Protein AF-A0A6B2H392-F1 (afdb_monomer)

Structure (mmCIF, N/CA/C/O backbone):
data_AF-A0A6B2H392-F1
#
_entry.id   AF-A0A6B2H392-F1
#
loop_
_atom_site.group_PDB
_atom_site.id
_atom_site.type_symbol
_atom_site.label_atom_id
_atom_site.label_alt_id
_atom_site.label_comp_id
_atom_site.label_asym_id
_atom_site.label_entity_id
_atom_site.label_seq_id
_atom_site.pdbx_PDB_ins_code
_atom_site.Cartn_x
_atom_site.Cartn_y
_atom_site.Cartn_z
_atom_site.occupancy
_atom_site.B_iso_or_equiv
_atom_site.auth_seq_id
_atom_site.auth_comp_id
_atom_site.auth_asym_id
_atom_site.auth_atom_id
_atom_site.pdbx_PDB_model_num
ATOM 1 N N . MET A 1 1 ? 22.035 -2.616 -36.927 1.00 53.56 1 MET A N 1
ATOM 2 C CA . MET A 1 1 ? 21.471 -2.311 -35.591 1.00 53.56 1 MET A CA 1
ATOM 3 C C . MET A 1 1 ? 19.937 -2.392 -35.567 1.00 53.56 1 MET A C 1
ATOM 5 O O . MET A 1 1 ? 19.413 -3.102 -34.724 1.00 53.56 1 MET A O 1
ATOM 9 N N . ALA A 1 2 ? 19.201 -1.802 -36.524 1.00 55.34 2 ALA A N 1
ATOM 10 C CA . ALA A 1 2 ? 17.722 -1.858 -36.562 1.00 55.34 2 ALA A CA 1
ATOM 11 C C . ALA A 1 2 ? 17.106 -3.277 -36.630 1.00 55.34 2 ALA A C 1
ATOM 13 O O . ALA A 1 2 ? 16.041 -3.519 -36.071 1.00 55.34 2 ALA A O 1
ATOM 14 N N . LYS A 1 3 ? 17.794 -4.241 -37.260 1.00 56.06 3 LYS A N 1
ATOM 15 C CA . LYS A 1 3 ? 17.310 -5.629 -37.375 1.00 56.06 3 LYS A CA 1
ATOM 16 C C . LYS A 1 3 ? 17.275 -6.381 -36.034 1.00 56.06 3 LYS A C 1
ATOM 18 O O . LYS A 1 3 ? 16.391 -7.203 -35.849 1.00 56.06 3 LYS A O 1
ATOM 23 N N . PHE A 1 4 ? 18.178 -6.066 -35.100 1.00 62.94 4 PHE A N 1
ATOM 24 C CA . PHE A 1 4 ? 18.208 -6.689 -33.766 1.00 62.94 4 PHE A CA 1
ATOM 25 C C . PHE A 1 4 ? 17.133 -6.125 -32.830 1.00 62.94 4 PHE A C 1
ATOM 27 O O . PHE A 1 4 ? 16.583 -6.848 -32.008 1.00 62.94 4 PHE A O 1
ATOM 34 N N . LEU A 1 5 ? 16.795 -4.842 -32.984 1.00 55.03 5 LEU A N 1
ATOM 35 C CA . LEU A 1 5 ? 15.725 -4.213 -32.210 1.00 55.03 5 LEU A CA 1
ATOM 36 C C . LEU A 1 5 ? 14.352 -4.793 -32.589 1.00 55.03 5 LEU A C 1
ATOM 38 O O . LEU A 1 5 ? 13.508 -5.021 -31.726 1.00 55.03 5 LEU A O 1
ATOM 42 N N . LEU A 1 6 ? 14.156 -5.074 -33.881 1.00 64.06 6 LEU A N 1
ATOM 43 C CA . LEU A 1 6 ? 12.903 -5.602 -34.416 1.00 64.06 6 LEU A CA 1
ATOM 44 C C . LEU A 1 6 ? 12.707 -7.086 -34.065 1.00 64.06 6 LEU A C 1
ATOM 46 O O . LEU A 1 6 ? 11.589 -7.497 -33.764 1.00 64.06 6 LEU A O 1
ATOM 50 N N . THR A 1 7 ? 13.786 -7.875 -34.010 1.00 69.25 7 THR A N 1
ATOM 51 C CA . THR A 1 7 ? 13.721 -9.264 -33.530 1.00 69.25 7 THR A CA 1
ATOM 52 C C . THR A 1 7 ? 13.505 -9.347 -32.020 1.00 69.25 7 THR A C 1
ATOM 54 O O . THR A 1 7 ? 12.720 -10.181 -31.579 1.00 69.25 7 THR A O 1
ATOM 57 N N . LEU A 1 8 ? 14.108 -8.458 -31.221 1.00 67.62 8 LEU A N 1
ATOM 58 C CA . LEU A 1 8 ? 13.865 -8.414 -29.774 1.00 67.62 8 LEU A CA 1
ATOM 59 C C . LEU A 1 8 ? 12.409 -8.026 -29.458 1.00 67.62 8 LEU A C 1
ATOM 61 O O . LEU A 1 8 ? 11.765 -8.677 -28.637 1.00 67.62 8 LEU A O 1
ATOM 65 N N . PHE A 1 9 ? 11.857 -7.032 -30.165 1.00 68.19 9 PHE A N 1
ATOM 66 C CA . PHE A 1 9 ? 10.440 -6.670 -30.048 1.00 68.19 9 PHE A CA 1
ATOM 67 C C . PHE A 1 9 ? 9.515 -7.821 -30.461 1.00 68.19 9 PHE A C 1
ATOM 69 O O . PHE A 1 9 ? 8.539 -8.093 -29.766 1.00 68.19 9 PHE A O 1
ATOM 76 N N . ALA A 1 10 ? 9.834 -8.539 -31.543 1.00 66.25 10 ALA A N 1
ATOM 77 C CA . ALA A 1 10 ? 9.039 -9.681 -31.990 1.00 66.25 10 ALA A CA 1
ATOM 78 C C . ALA A 1 10 ? 9.025 -10.829 -30.964 1.00 66.25 10 ALA A C 1
ATOM 80 O O . ALA A 1 10 ? 7.972 -11.417 -30.723 1.00 66.25 10 ALA A O 1
ATOM 81 N N . VAL A 1 11 ? 10.158 -11.112 -30.311 1.00 66.31 11 VAL A N 1
ATOM 82 C CA . VAL A 1 11 ? 10.256 -12.159 -29.277 1.00 66.31 11 VAL A CA 1
ATOM 83 C C . VAL A 1 11 ? 9.493 -11.769 -28.005 1.00 66.31 11 VAL A C 1
ATOM 85 O O . VAL A 1 11 ? 8.793 -12.605 -27.436 1.00 66.31 11 VAL A O 1
ATOM 88 N N . ILE A 1 12 ? 9.547 -10.501 -27.584 1.00 64.50 12 ILE A N 1
ATOM 89 C CA . ILE A 1 12 ? 8.799 -10.011 -26.410 1.00 64.50 12 ILE A CA 1
ATOM 90 C C . ILE A 1 12 ? 7.283 -10.028 -26.673 1.00 64.50 12 ILE A C 1
ATOM 92 O O . ILE A 1 12 ? 6.503 -10.425 -25.802 1.00 64.50 12 ILE A O 1
ATOM 96 N N . VAL A 1 13 ? 6.857 -9.664 -27.888 1.00 62.38 13 VAL A N 1
ATOM 97 C CA . VAL A 1 13 ? 5.446 -9.739 -28.293 1.00 62.38 13 VAL A CA 1
ATOM 98 C C . VAL A 1 13 ? 4.976 -11.197 -28.341 1.00 62.38 13 VAL A C 1
ATOM 100 O O . VAL A 1 13 ? 3.932 -11.503 -27.772 1.00 62.38 13 VAL A O 1
ATOM 103 N N . MET A 1 14 ? 5.757 -12.125 -28.907 1.00 57.66 14 MET A N 1
ATOM 104 C CA . MET A 1 14 ? 5.413 -13.558 -28.934 1.00 57.66 14 MET A CA 1
ATOM 105 C C . MET A 1 14 ? 5.349 -14.200 -27.537 1.00 57.66 14 MET A C 1
ATOM 107 O O . MET A 1 14 ? 4.429 -14.973 -27.269 1.00 57.66 14 MET A O 1
ATOM 111 N N . CYS A 1 15 ? 6.247 -13.846 -26.611 1.00 49.06 15 CYS A N 1
ATOM 112 C CA . CYS A 1 15 ? 6.196 -14.355 -25.231 1.00 49.06 15 CYS A CA 1
ATOM 113 C C . CYS A 1 15 ? 4.966 -13.855 -24.449 1.00 49.06 15 CYS A C 1
ATOM 115 O O . CYS A 1 15 ? 4.472 -14.542 -23.552 1.00 49.06 15 CYS A O 1
ATOM 117 N N . SER A 1 16 ? 4.437 -12.682 -24.810 1.00 51.47 16 SER A N 1
ATOM 118 C CA . SER A 1 16 ? 3.261 -12.090 -24.161 1.00 51.47 16 SER A CA 1
ATOM 119 C C . SER A 1 16 ? 1.943 -12.765 -24.578 1.00 51.47 16 SER A C 1
ATOM 121 O O . SER A 1 16 ? 0.992 -12.774 -23.800 1.00 51.47 16 SER A O 1
ATOM 123 N N . TYR A 1 17 ? 1.878 -13.400 -25.757 1.00 53.88 17 TYR A N 1
ATOM 124 C CA . TYR A 1 17 ? 0.682 -14.138 -26.200 1.00 53.88 17 TYR A CA 1
ATOM 125 C C . TYR A 1 17 ? 0.544 -15.530 -25.566 1.00 53.88 17 TYR A C 1
ATOM 127 O O . TYR A 1 17 ? -0.573 -16.017 -25.402 1.00 53.88 17 TYR A O 1
ATOM 135 N N . ALA A 1 18 ? 1.645 -16.159 -25.145 1.00 46.25 18 ALA A N 1
ATOM 136 C CA . ALA A 1 18 ? 1.609 -17.500 -24.554 1.00 46.25 18 ALA A CA 1
ATOM 137 C C . ALA A 1 18 ? 1.059 -17.534 -23.110 1.00 46.25 18 ALA A C 1
ATOM 139 O O . ALA A 1 18 ? 0.675 -18.594 -22.621 1.00 46.25 18 ALA A O 1
ATOM 140 N N . SER A 1 19 ? 0.988 -16.390 -22.422 1.00 46.06 19 SER A N 1
ATOM 141 C CA . SER A 1 19 ? 0.569 -16.302 -21.012 1.00 46.06 19 SER A CA 1
ATOM 142 C C . SER A 1 19 ? -0.866 -15.788 -20.803 1.00 46.06 19 SER A C 1
ATOM 144 O O . SER A 1 19 ? -1.341 -15.734 -19.670 1.00 46.06 19 SER A O 1
ATOM 146 N N . ALA A 1 20 ? -1.604 -15.484 -21.877 1.00 44.41 20 ALA A N 1
ATOM 147 C CA . ALA A 1 20 ? -2.927 -14.855 -21.803 1.00 44.41 20 ALA A CA 1
ATOM 148 C C . ALA A 1 20 ? -4.127 -15.820 -21.642 1.00 44.41 20 ALA A C 1
ATOM 150 O O . ALA A 1 20 ? -5.265 -15.361 -21.589 1.00 44.41 20 ALA A O 1
ATOM 151 N N . GLN A 1 21 ? -3.933 -17.143 -21.540 1.00 44.84 21 GLN A N 1
ATOM 152 C CA . GLN A 1 21 ? -5.059 -18.102 -21.524 1.00 44.84 21 GLN A CA 1
ATOM 153 C C . GLN A 1 21 ? -5.603 -18.517 -20.145 1.00 44.84 21 GLN A C 1
ATOM 155 O O . GLN A 1 21 ? -6.489 -19.366 -20.078 1.00 44.84 21 GLN A O 1
ATOM 160 N N . LYS A 1 22 ? -5.166 -17.919 -19.031 1.00 43.56 22 LYS A N 1
ATOM 161 C CA . LYS A 1 22 ? -5.785 -18.195 -17.718 1.00 43.56 22 LYS A CA 1
ATOM 162 C C . LYS A 1 22 ? -5.988 -16.942 -16.876 1.00 43.56 22 LYS A C 1
ATOM 164 O O . LYS A 1 22 ? -5.445 -16.829 -15.786 1.00 43.56 22 LYS A O 1
ATOM 169 N N . LEU A 1 23 ? -6.815 -16.019 -17.358 1.00 40.72 23 LEU A N 1
ATOM 170 C CA . LEU A 1 23 ? -7.516 -15.095 -16.465 1.00 40.72 23 LEU A CA 1
ATOM 171 C C . LEU A 1 23 ? -8.869 -14.701 -17.067 1.00 40.72 23 LEU A C 1
ATOM 173 O O . LEU A 1 23 ? -9.094 -13.575 -17.498 1.00 40.72 23 LEU A O 1
ATOM 177 N N . SER A 1 24 ? -9.794 -15.659 -17.102 1.00 46.94 24 SER A N 1
ATOM 178 C CA . SER A 1 24 ? -11.220 -15.389 -17.288 1.00 46.94 24 SER A CA 1
ATOM 179 C C . SER A 1 24 ? -11.782 -14.751 -16.012 1.00 46.94 24 SER A C 1
ATOM 181 O O . SER A 1 24 ? -12.478 -15.397 -15.233 1.00 46.94 24 SER A O 1
ATOM 183 N N . LEU A 1 25 ? -11.439 -13.487 -15.765 1.00 44.66 25 LEU A N 1
ATOM 184 C CA . LEU A 1 25 ? -12.108 -12.650 -14.774 1.00 44.66 25 LEU A CA 1
ATOM 185 C C . LEU A 1 25 ? -13.002 -11.667 -15.527 1.00 44.66 25 LEU A C 1
ATOM 187 O O . LEU A 1 25 ? -12.605 -10.568 -15.895 1.00 44.66 25 LEU A O 1
ATOM 191 N N . THR A 1 26 ? -14.217 -12.159 -15.779 1.00 45.41 26 THR A N 1
ATOM 192 C CA . THR A 1 26 ? -15.470 -11.395 -15.785 1.00 45.41 26 THR A CA 1
ATOM 193 C C . THR A 1 26 ? -15.457 -10.074 -16.550 1.00 45.41 26 THR A C 1
ATOM 195 O O . THR A 1 26 ? -15.203 -8.997 -16.013 1.00 45.41 26 THR A O 1
ATOM 198 N N . GLN A 1 27 ? -15.876 -10.180 -17.808 1.00 46.72 27 GLN A N 1
ATOM 199 C CA . GLN A 1 27 ? -16.515 -9.109 -18.558 1.00 46.72 27 GLN A CA 1
ATOM 200 C C . GLN A 1 27 ? -17.797 -8.676 -17.831 1.00 46.72 27 GLN A C 1
ATOM 202 O O . GLN A 1 27 ? -18.842 -9.280 -18.010 1.00 46.72 27 GLN A O 1
ATOM 207 N N . ASN A 1 28 ? -17.704 -7.646 -16.995 1.00 49.00 28 ASN A N 1
ATOM 208 C CA . ASN A 1 28 ? -18.832 -6.811 -16.568 1.00 49.00 28 ASN A CA 1
ATOM 209 C C . ASN A 1 28 ? -18.332 -5.362 -16.441 1.00 49.00 28 ASN A C 1
ATOM 211 O O . ASN A 1 28 ? -18.437 -4.719 -15.404 1.00 49.00 28 ASN A O 1
ATOM 215 N N . PHE A 1 29 ? -17.719 -4.865 -17.517 1.00 50.91 29 PHE A N 1
ATOM 216 C CA . PHE A 1 29 ? -17.340 -3.463 -17.700 1.00 50.91 29 PHE A CA 1
ATOM 217 C C . PHE A 1 29 ? -18.265 -2.847 -18.752 1.00 50.91 29 PHE A C 1
ATOM 219 O O . PHE A 1 29 ? -17.872 -2.612 -19.890 1.00 50.91 29 PHE A O 1
ATOM 226 N N . SER A 1 30 ? -19.531 -2.638 -18.405 1.00 46.31 30 SER A N 1
ATOM 227 C CA . SER A 1 30 ? -20.425 -1.831 -19.236 1.00 46.31 30 SER A CA 1
ATOM 228 C C . SER A 1 30 ? -21.553 -1.274 -18.382 1.00 46.31 30 SER A C 1
ATOM 230 O O . SER A 1 30 ? -22.623 -1.865 -18.338 1.00 46.31 30 SER A O 1
ATOM 232 N N . SER A 1 31 ? -21.255 -0.214 -17.614 1.00 46.88 31 SER A N 1
ATOM 233 C CA . SER A 1 31 ? -22.187 0.822 -17.098 1.00 46.88 31 SER A CA 1
ATOM 234 C C . SER A 1 31 ? -21.668 1.506 -15.819 1.00 46.88 31 SER A C 1
ATOM 236 O O . SER A 1 31 ? -22.305 1.472 -14.776 1.00 46.88 31 SER A O 1
ATOM 238 N N . ALA A 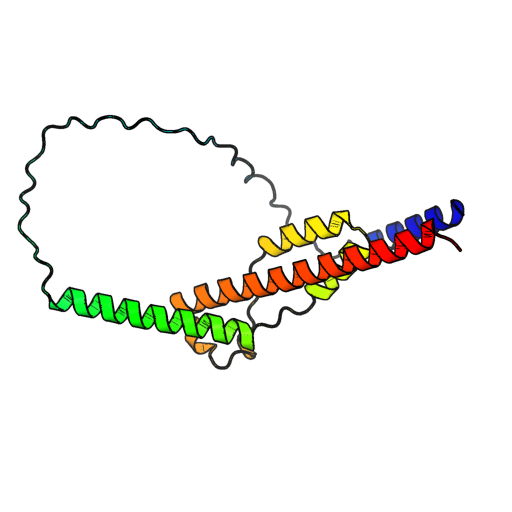1 32 ? -20.504 2.162 -15.876 1.00 45.34 32 ALA A N 1
ATOM 239 C CA . ALA A 1 32 ? -20.115 3.125 -14.834 1.00 45.34 32 ALA A CA 1
ATOM 240 C C . ALA A 1 32 ? -19.082 4.143 -15.345 1.00 45.34 32 ALA A C 1
ATOM 242 O O . ALA A 1 32 ? -18.075 4.408 -14.697 1.00 45.34 32 ALA A O 1
ATOM 243 N N . LEU A 1 33 ? -19.304 4.702 -16.536 1.00 44.78 33 LEU A N 1
ATOM 244 C CA . LEU A 1 33 ? -18.572 5.886 -16.985 1.00 44.78 33 LEU A CA 1
ATOM 245 C C . LEU A 1 33 ? -19.577 6.958 -17.407 1.00 44.78 33 LEU A C 1
ATOM 247 O O . LEU A 1 33 ? -19.795 7.218 -18.582 1.00 44.78 33 LEU A O 1
ATOM 251 N N . SER A 1 34 ? -20.224 7.546 -16.408 1.00 44.84 34 SER A N 1
ATOM 252 C CA . SER A 1 34 ? -20.850 8.859 -16.524 1.00 44.84 34 SER A CA 1
ATOM 253 C C . SER A 1 34 ? -20.599 9.597 -15.218 1.00 44.84 34 SER A C 1
ATOM 255 O O . SER A 1 34 ? -21.449 9.641 -14.337 1.00 44.84 34 SER A O 1
ATOM 257 N N . ILE A 1 35 ? -19.381 10.111 -15.062 1.00 46.84 35 ILE A N 1
ATOM 258 C CA . ILE A 1 35 ? -19.099 11.185 -14.106 1.00 46.84 35 ILE A CA 1
ATOM 259 C C . ILE A 1 35 ? -18.381 12.278 -14.891 1.00 46.84 35 ILE A C 1
ATOM 261 O O . ILE A 1 35 ? -17.207 12.575 -14.694 1.00 46.84 35 ILE A O 1
ATOM 265 N N . THR A 1 36 ? -19.120 12.836 -15.841 1.00 48.75 36 THR A N 1
ATOM 266 C CA . THR A 1 36 ? -18.890 14.189 -16.332 1.00 48.75 36 THR A CA 1
ATOM 267 C C . THR A 1 36 ? -20.101 14.984 -15.876 1.00 48.75 36 THR A C 1
ATOM 269 O O . THR A 1 36 ? -20.991 15.255 -16.665 1.00 48.75 36 THR A O 1
ATOM 272 N N . ASP A 1 37 ? -20.168 15.293 -14.583 1.00 44.50 37 ASP A N 1
ATOM 273 C CA . ASP A 1 37 ? -21.116 16.282 -14.088 1.00 44.50 37 ASP A CA 1
ATOM 274 C C . ASP A 1 37 ? -20.362 17.371 -13.333 1.00 44.50 37 ASP A C 1
ATOM 276 O O . ASP A 1 37 ? -20.042 17.285 -12.151 1.00 44.50 37 ASP A O 1
ATOM 280 N N . THR A 1 38 ? -19.990 18.370 -14.128 1.00 47.47 38 THR A N 1
ATOM 281 C CA . THR A 1 38 ? -20.441 19.743 -13.929 1.00 47.47 38 THR A CA 1
ATOM 282 C C . THR A 1 38 ? -20.409 20.218 -12.478 1.00 47.47 38 THR A C 1
ATOM 284 O O . THR A 1 38 ? -21.357 20.054 -11.711 1.00 47.47 38 THR A O 1
ATOM 287 N N . ILE A 1 39 ? -19.329 20.925 -12.143 1.00 47.72 39 ILE A N 1
ATOM 288 C CA . ILE A 1 39 ? -19.282 21.907 -11.057 1.00 47.72 39 ILE A CA 1
ATOM 289 C C . ILE A 1 39 ? -20.268 23.027 -11.435 1.00 47.72 39 ILE A C 1
ATOM 291 O O . ILE A 1 39 ? -19.894 24.080 -11.940 1.00 47.72 39 ILE A O 1
ATOM 295 N N . ALA A 1 40 ? -21.561 22.759 -11.270 1.00 44.41 40 ALA A N 1
ATOM 296 C CA . ALA A 1 40 ? -22.611 23.753 -11.331 1.00 44.41 40 ALA A CA 1
ATOM 297 C C . ALA A 1 40 ? -22.719 24.354 -9.931 1.00 44.41 40 ALA A C 1
ATOM 299 O O . ALA A 1 40 ? -23.336 23.792 -9.025 1.00 44.41 40 ALA A O 1
ATOM 300 N N . THR A 1 41 ? -22.075 25.504 -9.760 1.00 54.19 41 THR A N 1
ATOM 301 C CA . THR A 1 41 ? -22.379 26.477 -8.713 1.00 54.19 41 THR A CA 1
ATOM 302 C C . THR A 1 41 ? -23.886 26.701 -8.678 1.00 54.19 41 THR A C 1
ATOM 304 O O . THR A 1 41 ? -24.439 27.424 -9.506 1.00 54.19 41 THR A O 1
ATOM 307 N N . LYS A 1 42 ? -24.564 26.035 -7.746 1.00 51.94 42 LYS A N 1
ATOM 308 C CA . LYS A 1 42 ? -25.985 26.232 -7.490 1.00 51.94 42 LYS A CA 1
ATOM 309 C C . LYS A 1 42 ? -26.122 27.580 -6.771 1.00 51.94 42 LYS A C 1
ATOM 311 O O . LYS A 1 42 ? -25.597 27.700 -5.662 1.00 51.94 42 LYS A O 1
ATOM 316 N N . PRO A 1 43 ? -26.756 28.607 -7.367 1.00 57.28 43 PRO A N 1
ATOM 317 C CA . PRO A 1 43 ? -27.019 29.844 -6.651 1.00 57.28 43 PRO A CA 1
ATOM 318 C C . PRO A 1 43 ? -27.940 29.534 -5.470 1.00 57.28 43 PRO A C 1
ATOM 320 O O . PRO A 1 43 ? -28.929 28.808 -5.604 1.00 57.28 43 PRO A O 1
ATOM 323 N N . MET A 1 44 ? -27.568 30.055 -4.303 1.00 45.75 44 MET A N 1
ATOM 324 C CA . MET A 1 44 ? -28.369 30.011 -3.088 1.00 45.75 44 MET A CA 1
ATOM 325 C C . MET A 1 44 ? -29.741 30.629 -3.370 1.00 45.75 44 MET A C 1
ATOM 327 O O . MET A 1 44 ? -29.879 31.843 -3.494 1.00 45.75 44 MET A O 1
ATOM 331 N N . LEU A 1 45 ? -30.756 29.778 -3.491 1.00 49.31 45 LEU A N 1
ATOM 332 C CA . LEU A 1 45 ? -32.147 30.201 -3.468 1.00 49.31 45 LEU A CA 1
ATOM 333 C C . LEU A 1 45 ? -32.481 30.632 -2.040 1.00 49.31 45 LEU A C 1
ATOM 335 O O .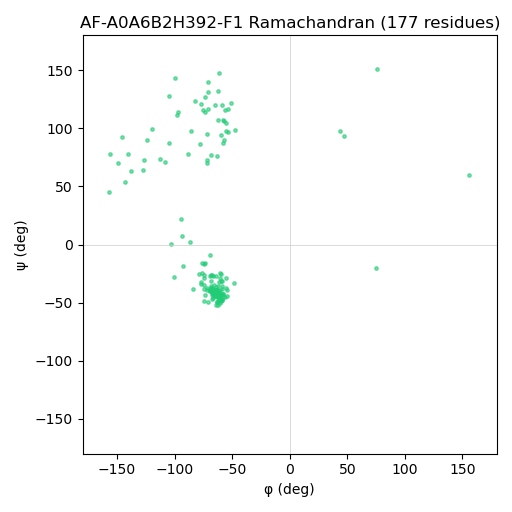 LEU A 1 45 ? -32.426 29.831 -1.106 1.00 49.31 45 LEU A O 1
ATOM 339 N N . ALA A 1 46 ? -32.802 31.915 -1.898 1.00 56.81 46 ALA A N 1
ATOM 340 C CA . ALA A 1 46 ? -33.342 32.510 -0.691 1.00 56.81 46 ALA A CA 1
ATOM 341 C C . ALA A 1 46 ? -34.645 31.795 -0.304 1.00 56.81 46 ALA A C 1
ATOM 343 O O . ALA A 1 46 ? -35.683 31.949 -0.947 1.00 56.81 46 ALA A O 1
ATOM 344 N N . VAL A 1 47 ? -34.577 30.990 0.755 1.00 55.25 47 VAL A N 1
ATOM 345 C CA . VAL A 1 47 ? -35.739 30.378 1.401 1.00 55.25 47 VAL A CA 1
ATOM 346 C C . VAL A 1 47 ? -36.397 31.452 2.270 1.00 55.25 4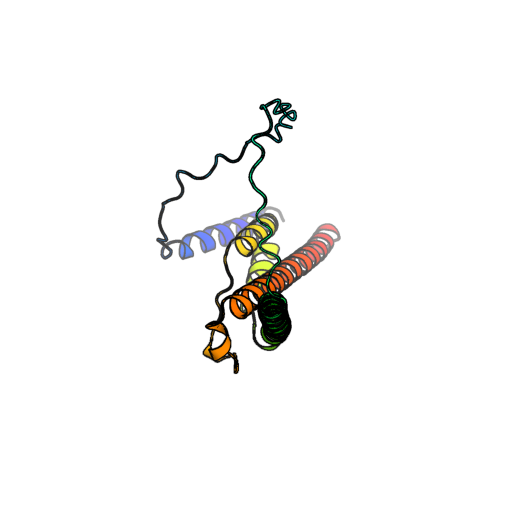7 VAL A C 1
ATOM 348 O O . VAL A 1 47 ? -36.083 31.592 3.448 1.00 55.25 47 VAL A O 1
ATOM 351 N N . SER A 1 48 ? -37.295 32.247 1.682 1.00 60.81 48 SER A N 1
ATOM 352 C CA . SER A 1 48 ? -38.235 33.090 2.431 1.00 60.81 48 SER A CA 1
ATOM 353 C C . SER A 1 48 ? -39.504 32.282 2.729 1.00 60.81 48 SER A C 1
ATOM 355 O O . SER A 1 48 ? -40.517 32.391 2.039 1.00 60.81 48 SER A O 1
ATOM 357 N N . GLY A 1 49 ? -39.430 31.408 3.729 1.00 62.62 49 GLY A N 1
ATOM 358 C CA . GLY A 1 49 ? -40.607 30.779 4.327 1.00 62.62 49 GLY A CA 1
ATOM 359 C C . GLY A 1 49 ? -40.972 31.492 5.632 1.00 62.62 49 GLY A C 1
ATOM 360 O O . GLY A 1 49 ? -40.056 31.890 6.355 1.00 62.62 49 GLY A O 1
ATOM 361 N N . PRO A 1 50 ? -42.265 31.665 5.968 1.00 52.38 50 PRO A N 1
ATOM 362 C CA . PRO A 1 50 ? -42.653 32.158 7.281 1.00 52.38 50 PRO A CA 1
ATOM 363 C C . PRO A 1 50 ? -42.112 31.194 8.334 1.00 52.38 50 PRO A C 1
ATOM 365 O O . PRO A 1 50 ? -42.400 29.995 8.322 1.00 52.38 50 PRO A O 1
ATOM 368 N N . MET A 1 51 ? -41.267 31.748 9.197 1.00 43.53 51 MET A N 1
ATOM 369 C CA . MET A 1 51 ? -40.611 31.086 10.310 1.00 43.53 51 MET A CA 1
ATOM 370 C C . MET A 1 51 ? -41.695 30.443 11.184 1.00 43.53 51 MET A C 1
ATOM 372 O O . MET A 1 51 ? -42.344 31.114 11.983 1.00 43.53 51 MET A O 1
ATOM 376 N N . ARG A 1 52 ? -41.937 29.138 11.002 1.00 53.53 52 ARG A N 1
ATOM 377 C CA . ARG A 1 52 ? -42.634 28.350 12.016 1.00 53.53 52 ARG A CA 1
ATOM 378 C C . ARG A 1 52 ? -41.735 28.398 13.235 1.00 53.53 52 ARG A C 1
ATOM 380 O O . ARG A 1 52 ? -40.654 27.815 13.225 1.00 53.53 52 ARG A O 1
ATOM 387 N N . GLN A 1 53 ? -42.178 29.161 14.224 1.00 46.94 53 GLN A N 1
ATOM 388 C CA . GLN A 1 53 ? -41.661 29.177 15.576 1.00 46.94 53 GLN A CA 1
ATOM 389 C C . GLN A 1 53 ? -41.790 27.745 16.102 1.00 46.94 53 GLN A C 1
ATOM 391 O O . GLN A 1 53 ? -42.834 27.338 16.599 1.00 46.94 53 GLN A O 1
ATOM 396 N N . MET A 1 54 ? -40.767 26.933 15.838 1.00 53.41 54 MET A N 1
ATOM 397 C CA . MET A 1 54 ? -40.609 25.656 16.501 1.00 53.41 54 MET A CA 1
ATOM 398 C C . MET A 1 54 ? -40.383 26.007 17.961 1.00 53.41 54 MET A C 1
ATOM 400 O O . MET A 1 54 ? -39.458 26.757 18.274 1.00 53.41 54 MET A O 1
ATOM 404 N N . ASP A 1 55 ? -41.263 25.517 18.824 1.00 52.25 55 ASP A N 1
ATOM 405 C CA . ASP A 1 55 ? -41.018 25.447 20.254 1.00 52.25 55 ASP A CA 1
ATOM 406 C C . ASP A 1 55 ? -39.688 24.715 20.450 1.00 52.25 55 ASP A C 1
ATOM 408 O O . ASP A 1 55 ? -39.605 23.486 20.406 1.00 52.25 55 ASP A O 1
ATOM 412 N N . TYR A 1 56 ? -38.619 25.489 20.624 1.00 53.84 56 TYR A N 1
ATOM 413 C CA . TYR A 1 56 ? -37.357 25.015 21.158 1.00 53.84 56 TYR A CA 1
ATOM 414 C C . TYR A 1 56 ? -37.589 24.769 22.647 1.00 53.84 56 TYR A C 1
ATOM 416 O O . TYR A 1 56 ? -37.110 25.513 23.500 1.00 53.84 56 TYR A O 1
ATOM 424 N N . LEU A 1 57 ? -38.365 23.730 22.966 1.00 49.62 57 LEU A N 1
ATOM 425 C CA . LEU A 1 57 ? -38.253 23.092 24.264 1.00 49.62 57 LEU A CA 1
ATOM 426 C C . LEU A 1 57 ? -36.796 22.666 24.372 1.00 49.62 57 LEU A C 1
ATOM 428 O O . LEU A 1 57 ? -36.330 21.783 23.652 1.00 49.62 57 LEU A O 1
ATOM 432 N N . ALA A 1 58 ? -36.075 23.406 25.204 1.00 54.88 58 ALA A N 1
ATOM 433 C CA . ALA A 1 58 ? -34.680 23.218 25.504 1.00 54.88 58 ALA A CA 1
ATOM 434 C C . ALA A 1 58 ? -34.471 21.798 26.042 1.00 54.88 58 ALA A C 1
ATOM 436 O O . ALA A 1 58 ? -34.524 21.553 27.242 1.00 54.88 58 ALA A O 1
ATOM 437 N N . LEU A 1 59 ? -34.202 20.853 25.142 1.00 56.69 59 LEU A N 1
ATOM 438 C CA . LEU A 1 59 ? -33.368 19.704 25.446 1.00 56.69 59 LEU A CA 1
ATOM 439 C C . LEU A 1 59 ? -31.956 20.260 25.626 1.00 56.69 59 LEU A C 1
ATOM 441 O O . LEU A 1 59 ? -31.129 20.209 24.720 1.00 56.69 59 LEU A O 1
ATOM 445 N N . THR A 1 60 ? -31.704 20.878 26.781 1.00 59.16 60 THR A N 1
ATOM 446 C CA . THR A 1 60 ? -30.341 21.001 27.288 1.00 59.16 60 THR A CA 1
ATOM 447 C C . THR A 1 60 ? -29.793 19.577 27.313 1.00 59.16 60 THR A C 1
ATOM 449 O O . THR A 1 60 ? -30.388 18.749 28.012 1.00 59.16 60 THR A O 1
ATOM 452 N N . PRO A 1 61 ? -28.746 19.250 26.536 1.00 59.53 61 PRO A N 1
ATOM 453 C CA . PRO A 1 61 ? -28.109 17.952 26.642 1.00 59.53 61 PRO A CA 1
ATOM 454 C C . PRO A 1 61 ? -27.696 17.807 28.100 1.00 59.53 61 PRO A C 1
ATOM 456 O O . PRO A 1 61 ? -26.943 18.620 28.632 1.00 59.53 61 PRO A O 1
ATOM 459 N N . ASN A 1 62 ? -28.295 16.840 28.773 1.00 62.84 62 ASN A N 1
ATOM 460 C CA . ASN A 1 62 ? -27.912 16.415 30.100 1.00 62.84 62 ASN A CA 1
ATOM 461 C C . ASN A 1 62 ? -26.400 16.161 30.069 1.00 62.84 62 ASN A C 1
ATOM 463 O O . ASN A 1 62 ? -25.935 15.381 29.242 1.00 62.84 62 ASN A O 1
ATOM 467 N N . GLU A 1 63 ? -25.656 16.872 30.919 1.00 62.53 63 GLU A N 1
ATOM 468 C CA . GLU A 1 63 ? -24.183 16.966 30.940 1.00 62.53 63 GLU A CA 1
ATOM 469 C C . GLU A 1 63 ? -23.504 15.584 30.868 1.00 62.53 63 GLU A C 1
ATOM 471 O O . GLU A 1 63 ? -22.524 15.396 30.153 1.00 62.53 63 GLU A O 1
ATOM 476 N N . GLU A 1 64 ? -24.145 14.574 31.456 1.00 65.44 64 GLU A N 1
ATOM 477 C CA . GLU A 1 64 ? -23.748 13.163 31.422 1.00 65.44 64 GLU A CA 1
ATOM 478 C C . GLU A 1 64 ? -23.679 12.541 30.007 1.00 65.44 64 GLU A C 1
ATOM 480 O O . GLU A 1 64 ? -22.840 11.685 29.742 1.00 65.44 64 GLU A O 1
ATOM 485 N N . THR A 1 65 ? -24.512 12.977 29.054 1.00 67.50 65 THR A N 1
ATOM 486 C CA . THR A 1 65 ? -24.485 12.461 27.666 1.00 67.50 65 THR A CA 1
ATOM 487 C C . THR A 1 65 ? -23.300 12.980 26.854 1.00 67.50 65 THR A C 1
ATOM 489 O O . THR A 1 65 ? -22.837 12.294 25.943 1.00 67.50 65 THR A O 1
ATOM 492 N N . ILE A 1 66 ? -22.778 14.158 27.204 1.00 74.44 66 ILE A N 1
ATOM 493 C CA . ILE A 1 66 ? -21.651 14.786 26.505 1.00 74.44 66 ILE A CA 1
ATOM 494 C C . ILE A 1 66 ? -20.340 14.076 26.866 1.00 74.44 66 ILE A C 1
ATOM 496 O O . ILE A 1 66 ? -19.488 13.867 26.000 1.00 74.44 66 ILE A O 1
ATOM 500 N N . ASP A 1 67 ? -20.185 13.664 28.126 1.00 81.06 67 ASP A N 1
ATOM 501 C CA . ASP A 1 67 ? -18.981 12.969 28.585 1.00 81.06 67 ASP A CA 1
ATOM 502 C C . ASP A 1 67 ? -18.851 11.566 27.968 1.00 81.06 67 ASP A C 1
ATOM 504 O O . ASP A 1 67 ? -17.771 11.202 27.503 1.00 81.06 67 ASP A O 1
ATOM 508 N N . VAL A 1 68 ? -19.955 10.817 27.846 1.00 81.75 68 VAL A N 1
ATOM 509 C CA . VAL A 1 68 ? -19.954 9.481 27.216 1.00 81.75 68 VAL A CA 1
ATOM 510 C C . VAL A 1 68 ? -19.565 9.551 25.735 1.00 81.75 68 VAL A C 1
ATOM 512 O O . VAL A 1 68 ? -18.801 8.715 25.247 1.00 81.75 68 VAL A O 1
ATOM 515 N N . GLU A 1 69 ? -20.058 10.554 25.004 1.00 84.44 69 GLU A N 1
ATOM 516 C CA . GLU A 1 69 ? -19.690 10.742 23.598 1.00 84.44 69 GLU A CA 1
ATOM 517 C C . GLU A 1 69 ? -18.211 11.130 23.451 1.00 84.44 69 GLU A C 1
ATOM 519 O O . GLU A 1 69 ? -17.512 10.594 22.584 1.00 84.44 69 GLU A O 1
ATOM 524 N N . ARG A 1 70 ? -17.701 12.014 24.320 1.00 86.75 70 ARG A N 1
ATOM 525 C CA . ARG A 1 70 ? -16.287 12.411 24.309 1.00 86.75 70 ARG A CA 1
ATOM 526 C C . ARG A 1 70 ? -15.368 11.213 24.529 1.00 86.75 70 ARG A C 1
ATOM 528 O O . ARG A 1 70 ? -14.404 11.047 23.779 1.00 86.75 70 ARG A O 1
ATOM 535 N N . ASP A 1 71 ? -15.679 10.380 25.514 1.00 89.12 71 ASP A N 1
ATOM 536 C CA . ASP A 1 71 ? -14.850 9.232 25.872 1.00 89.12 71 ASP A CA 1
ATOM 537 C C . ASP A 1 71 ? -14.816 8.199 24.730 1.00 89.12 71 ASP A C 1
ATOM 539 O O . ASP A 1 71 ? -13.743 7.714 24.355 1.00 89.12 71 ASP A O 1
ATOM 543 N N . ALA A 1 72 ? -15.957 7.960 24.072 1.00 88.38 72 ALA A N 1
ATOM 544 C CA . ALA A 1 72 ? -16.035 7.098 22.891 1.00 88.38 72 ALA A CA 1
ATOM 545 C C . ALA A 1 72 ? -15.223 7.647 21.698 1.00 88.38 72 ALA A C 1
ATOM 547 O O . ALA A 1 72 ? -14.566 6.893 20.969 1.00 88.38 72 ALA A O 1
ATOM 548 N N . ILE A 1 73 ? -15.229 8.969 21.486 1.00 90.38 73 ILE A N 1
ATOM 549 C CA . ILE A 1 73 ? -14.423 9.616 20.439 1.00 90.38 73 ILE A CA 1
ATOM 550 C C . ILE A 1 73 ? -12.927 9.467 20.737 1.00 90.38 73 ILE A C 1
ATOM 552 O O . ILE A 1 73 ? -12.146 9.178 19.820 1.00 90.38 73 ILE A O 1
ATOM 556 N N . GLU A 1 74 ? -12.519 9.656 21.993 1.00 93.19 74 GLU A N 1
ATOM 557 C CA . GLU A 1 74 ? -11.125 9.529 22.412 1.00 93.19 74 GLU A CA 1
ATOM 558 C C . GLU A 1 74 ? -10.616 8.092 22.242 1.00 93.19 74 GLU A C 1
ATOM 560 O O . GLU A 1 74 ? -9.533 7.875 21.685 1.00 93.19 74 GLU A O 1
ATOM 565 N N . GLU A 1 75 ? -11.409 7.101 22.646 1.00 92.44 75 GLU A N 1
ATOM 566 C CA . GLU A 1 75 ? -11.087 5.687 22.455 1.00 92.44 75 GLU A CA 1
ATOM 567 C C . GLU A 1 75 ? -10.926 5.351 20.966 1.00 92.44 75 GLU A C 1
ATOM 569 O O . GLU A 1 75 ? -9.892 4.822 20.538 1.00 92.44 75 GLU A O 1
ATOM 574 N N . ALA A 1 76 ? -11.880 5.775 20.132 1.00 93.06 76 ALA A N 1
ATOM 575 C CA . ALA A 1 76 ? -11.797 5.584 18.690 1.00 93.06 76 ALA A CA 1
ATOM 576 C C . ALA A 1 76 ? -10.577 6.300 18.076 1.00 93.06 76 ALA A C 1
ATOM 578 O O . ALA A 1 76 ? -10.012 5.843 17.078 1.00 93.06 76 ALA A O 1
ATOM 579 N N . ALA A 1 77 ? -10.144 7.440 18.621 1.00 94.44 77 ALA A N 1
ATOM 580 C CA . ALA A 1 77 ? -8.932 8.124 18.172 1.00 94.44 77 ALA A CA 1
ATOM 581 C C . ALA A 1 77 ? -7.665 7.319 18.505 1.00 94.44 77 ALA A C 1
ATOM 583 O O . ALA A 1 77 ? -6.806 7.153 17.630 1.00 94.44 77 ALA A O 1
ATOM 584 N N . LYS A 1 78 ? -7.574 6.763 19.719 1.00 95.62 78 LYS A N 1
ATOM 585 C CA . LYS A 1 78 ? -6.464 5.895 20.145 1.00 95.62 78 LYS A CA 1
ATOM 586 C C . LYS A 1 78 ? -6.355 4.659 19.250 1.00 95.62 78 LYS A C 1
ATOM 588 O O . LYS A 1 78 ? -5.274 4.390 18.716 1.00 95.62 78 LYS A O 1
ATOM 593 N N . LEU A 1 79 ? -7.477 3.992 18.971 1.00 95.50 79 LEU A N 1
ATOM 594 C CA . LEU A 1 79 ? -7.530 2.830 18.077 1.00 95.50 79 LEU A CA 1
ATOM 595 C C . LEU A 1 79 ? -7.040 3.157 16.661 1.00 95.50 79 LEU A C 1
ATOM 597 O O . LEU A 1 79 ? -6.252 2.410 16.082 1.00 95.50 79 LEU A O 1
ATOM 601 N N . ARG A 1 80 ? -7.425 4.313 16.106 1.00 97.25 80 ARG A N 1
ATOM 602 C CA . ARG A 1 80 ? -6.954 4.752 14.778 1.00 97.25 80 ARG A CA 1
ATOM 603 C C . ARG A 1 80 ? -5.450 5.011 14.741 1.00 97.25 80 ARG A C 1
ATOM 605 O O . ARG A 1 80 ? -4.817 4.774 13.708 1.00 97.25 80 ARG A O 1
ATOM 612 N N . ILE A 1 81 ? -4.872 5.542 15.818 1.00 97.00 81 ILE A N 1
ATOM 613 C CA . ILE A 1 81 ? -3.424 5.769 15.913 1.00 97.00 81 ILE A CA 1
ATOM 614 C C . ILE A 1 81 ? -2.699 4.423 15.966 1.00 97.00 81 ILE A C 1
ATOM 616 O O . ILE A 1 81 ? -1.765 4.210 15.187 1.00 97.00 81 ILE A O 1
ATOM 620 N N . GLN A 1 82 ? -3.172 3.498 16.802 1.00 96.62 82 GLN A N 1
ATOM 621 C CA . GLN A 1 82 ? -2.618 2.150 16.909 1.00 96.62 82 GLN A CA 1
ATOM 622 C C . GLN A 1 82 ? -2.686 1.403 15.571 1.00 96.62 82 GLN A C 1
ATOM 624 O O . GLN A 1 82 ? -1.665 0.915 15.090 1.00 96.62 82 GLN A O 1
ATOM 629 N N . ALA A 1 83 ? -3.838 1.431 14.896 1.00 96.88 83 ALA A N 1
ATOM 630 C CA . ALA A 1 83 ? -4.034 0.826 13.580 1.00 96.88 83 ALA A CA 1
ATOM 631 C C . ALA A 1 83 ? -3.013 1.307 12.537 1.00 96.88 83 ALA A C 1
ATOM 633 O O . ALA A 1 83 ? -2.515 0.525 11.726 1.00 96.88 83 ALA A O 1
ATOM 634 N N . ARG A 1 84 ? -2.661 2.601 12.547 1.00 97.19 84 ARG A N 1
ATOM 635 C CA . ARG A 1 84 ? -1.649 3.157 11.631 1.00 97.19 84 ARG A CA 1
ATOM 636 C C . ARG A 1 84 ? -0.247 2.651 11.952 1.00 97.19 84 ARG A C 1
ATOM 638 O O . ARG A 1 84 ? 0.534 2.418 11.027 1.00 97.19 84 ARG A O 1
ATOM 645 N N . THR A 1 85 ? 0.090 2.528 13.231 1.00 96.75 85 THR A N 1
ATOM 646 C CA . THR A 1 85 ? 1.389 2.008 13.677 1.00 96.75 85 THR A CA 1
ATOM 647 C C . THR A 1 85 ? 1.523 0.532 13.314 1.00 96.75 85 THR A C 1
ATOM 649 O O . THR A 1 85 ? 2.504 0.145 12.675 1.00 96.75 85 THR A O 1
ATOM 652 N N . ASP A 1 86 ? 0.485 -0.256 13.579 1.00 96.62 86 ASP A N 1
ATOM 653 C CA . ASP A 1 86 ? 0.437 -1.681 13.256 1.00 96.62 86 ASP A CA 1
ATOM 654 C C . ASP A 1 86 ? 0.489 -1.915 11.744 1.00 96.62 86 ASP A C 1
ATOM 656 O O . ASP A 1 86 ? 1.271 -2.736 11.265 1.00 96.62 86 ASP A O 1
ATOM 660 N N . ALA A 1 87 ? -0.243 -1.127 10.951 1.00 95.69 87 ALA A N 1
ATOM 661 C CA . ALA A 1 87 ? -0.154 -1.196 9.495 1.00 95.69 87 ALA A CA 1
ATOM 662 C C . ALA A 1 87 ? 1.273 -0.921 8.993 1.00 95.69 87 ALA A C 1
ATOM 664 O O . ALA A 1 87 ? 1.731 -1.541 8.036 1.00 95.69 87 ALA A O 1
ATOM 665 N N . LYS A 1 88 ? 2.035 -0.022 9.626 1.00 95.50 88 LYS A N 1
ATOM 666 C CA . LYS A 1 88 ? 3.435 0.202 9.234 1.00 95.50 88 LYS A CA 1
ATOM 667 C C . LYS A 1 88 ? 4.324 -0.994 9.574 1.00 95.50 88 LYS A C 1
ATOM 669 O O . LYS A 1 88 ? 5.167 -1.334 8.739 1.00 95.50 88 LYS A O 1
ATOM 674 N N . ALA A 1 89 ? 4.126 -1.619 10.732 1.00 95.62 89 ALA A N 1
ATOM 675 C CA . ALA A 1 89 ? 4.935 -2.739 11.208 1.00 95.62 89 ALA A CA 1
ATOM 676 C C . ALA A 1 89 ? 4.622 -4.056 10.472 1.00 95.62 89 ALA A C 1
ATOM 678 O O . ALA A 1 89 ? 5.531 -4.717 9.963 1.00 95.62 89 ALA A O 1
ATOM 679 N N . TYR A 1 90 ? 3.340 -4.404 10.353 1.00 95.38 90 TYR A N 1
ATOM 680 C CA . TYR A 1 90 ? 2.902 -5.739 9.935 1.00 95.38 90 TYR A CA 1
ATOM 681 C C . TYR A 1 90 ? 2.486 -5.824 8.461 1.00 95.38 90 TYR A C 1
ATOM 683 O O . TYR A 1 90 ? 2.661 -6.872 7.838 1.00 95.38 90 TYR A O 1
ATOM 691 N N . TYR A 1 91 ? 2.011 -4.734 7.840 1.00 94.94 91 TYR A N 1
ATOM 692 C CA . TYR A 1 91 ? 1.639 -4.776 6.421 1.00 94.94 91 TYR A CA 1
ATOM 693 C C . TYR A 1 91 ? 2.880 -4.783 5.519 1.00 94.94 91 TYR A C 1
ATOM 695 O O . TYR A 1 91 ? 3.638 -3.806 5.448 1.00 94.94 91 TYR A O 1
ATOM 703 N N . LYS A 1 92 ? 3.073 -5.879 4.780 1.00 92.81 92 LYS A N 1
ATOM 704 C CA . LYS A 1 92 ? 4.167 -6.057 3.815 1.00 92.81 92 LYS A CA 1
ATOM 705 C C . LYS A 1 92 ? 3.585 -6.294 2.416 1.00 92.81 92 LYS A C 1
ATOM 707 O O . LYS A 1 92 ? 3.206 -7.425 2.114 1.00 92.81 92 LYS A O 1
ATOM 712 N N . PRO A 1 93 ? 3.516 -5.270 1.545 1.00 88.88 93 PRO A N 1
ATOM 713 C CA . PRO A 1 93 ? 3.036 -5.453 0.178 1.00 88.88 93 PRO A CA 1
ATOM 714 C C . PRO A 1 93 ? 4.087 -6.221 -0.639 1.00 88.88 93 PRO A C 1
ATOM 716 O O . PRO A 1 93 ? 5.044 -5.644 -1.158 1.00 88.88 93 PRO A O 1
ATOM 719 N N . LYS A 1 94 ? 3.929 -7.546 -0.721 1.00 88.19 94 LYS A N 1
ATOM 720 C CA . LYS A 1 94 ? 4.798 -8.424 -1.517 1.00 88.19 94 LYS A CA 1
ATOM 721 C C . LYS A 1 94 ? 4.540 -8.197 -3.009 1.00 88.19 94 LYS A C 1
ATOM 723 O O . LYS A 1 94 ? 3.402 -8.010 -3.426 1.00 88.19 94 LYS A O 1
ATOM 728 N N . GLY A 1 95 ? 5.601 -8.192 -3.811 1.00 88.75 95 GLY A N 1
ATOM 729 C CA . GLY A 1 95 ? 5.512 -8.191 -5.276 1.00 88.75 95 GLY A CA 1
ATOM 730 C C . GLY A 1 95 ? 5.107 -6.872 -5.944 1.00 88.75 95 GLY A C 1
ATOM 731 O O . GLY A 1 95 ? 5.440 -6.693 -7.104 1.00 88.75 95 GLY A O 1
ATOM 732 N N . VAL A 1 96 ? 4.473 -5.920 -5.248 1.00 91.12 96 VAL A N 1
ATOM 733 C CA . VAL A 1 96 ? 4.032 -4.648 -5.865 1.00 91.12 96 VAL A CA 1
ATOM 734 C C . VAL A 1 96 ? 5.207 -3.850 -6.426 1.00 91.12 96 VAL A C 1
ATOM 736 O O . VAL A 1 96 ? 5.145 -3.400 -7.562 1.00 91.12 96 VAL A O 1
ATOM 739 N N . PHE A 1 97 ? 6.289 -3.734 -5.655 1.00 92.62 97 PHE A N 1
ATOM 740 C CA . PHE A 1 97 ? 7.510 -3.051 -6.085 1.00 92.62 97 PHE A CA 1
ATOM 741 C C . PHE A 1 97 ? 8.140 -3.706 -7.324 1.00 92.62 97 PHE A C 1
ATOM 743 O O . PHE A 1 97 ? 8.431 -3.034 -8.306 1.00 92.62 97 PHE A O 1
ATOM 750 N N . TRP A 1 98 ? 8.325 -5.028 -7.288 1.00 91.31 98 TRP A N 1
ATOM 751 C CA . TRP A 1 98 ? 8.939 -5.776 -8.389 1.00 91.31 98 TRP A CA 1
ATOM 752 C C . TRP A 1 98 ? 8.054 -5.806 -9.633 1.00 91.31 98 TRP A C 1
ATOM 754 O O . TRP A 1 98 ? 8.564 -5.728 -10.745 1.00 91.31 98 TRP A O 1
ATOM 764 N N . GLY A 1 99 ? 6.736 -5.868 -9.440 1.00 89.81 99 GLY A N 1
ATOM 765 C CA . GLY A 1 99 ? 5.753 -5.788 -10.508 1.00 89.81 99 GLY A CA 1
ATOM 766 C C . GLY A 1 99 ? 5.826 -4.448 -11.227 1.00 89.81 99 GLY A C 1
ATOM 767 O O . GLY A 1 99 ? 5.997 -4.441 -12.440 1.00 89.81 99 GLY A O 1
ATOM 768 N N . THR A 1 100 ? 5.773 -3.324 -10.499 1.00 88.19 100 THR A N 1
ATOM 769 C CA . THR A 1 100 ? 5.851 -1.998 -11.134 1.00 88.19 100 THR A CA 1
ATOM 770 C C . THR A 1 100 ? 7.218 -1.715 -11.735 1.00 88.19 100 THR A C 1
ATOM 772 O O . THR A 1 100 ? 7.291 -1.140 -12.816 1.00 88.19 100 THR A O 1
ATOM 775 N N . LEU A 1 101 ? 8.306 -2.140 -11.092 1.00 89.50 101 LEU A N 1
ATOM 776 C CA . LEU A 1 101 ? 9.651 -2.011 -11.650 1.00 89.50 101 LEU A CA 1
ATOM 777 C C . LEU A 1 101 ? 9.783 -2.805 -12.958 1.00 89.50 101 LEU A C 1
ATOM 779 O O . LEU A 1 101 ? 10.223 -2.255 -13.966 1.00 89.50 101 LEU A O 1
ATOM 783 N N . GLY A 1 102 ? 9.354 -4.070 -12.967 1.00 89.88 102 GLY A N 1
ATOM 784 C CA . GLY A 1 102 ? 9.421 -4.934 -14.145 1.00 89.88 102 GLY A CA 1
ATOM 785 C C . GLY A 1 102 ? 8.564 -4.423 -15.302 1.00 89.88 102 GLY A C 1
ATOM 786 O O . GLY A 1 102 ? 9.045 -4.349 -16.433 1.00 89.88 102 GLY A O 1
ATOM 787 N N . THR A 1 103 ? 7.323 -3.999 -15.030 1.00 89.81 103 THR A N 1
ATOM 788 C CA . THR A 1 103 ? 6.457 -3.423 -16.069 1.00 89.81 103 THR A CA 1
ATOM 789 C C . THR A 1 103 ? 7.003 -2.105 -16.591 1.00 89.81 103 THR A C 1
ATOM 791 O O . THR A 1 103 ? 6.961 -1.891 -17.796 1.00 89.81 103 THR A O 1
ATOM 794 N N . THR A 1 104 ? 7.564 -1.254 -15.728 1.00 88.25 104 THR A N 1
ATOM 795 C CA . THR A 1 104 ? 8.147 0.028 -16.145 1.00 88.25 104 THR A CA 1
ATOM 796 C C . THR A 1 104 ? 9.349 -0.182 -17.060 1.00 88.25 104 THR A C 1
ATOM 798 O O . THR A 1 104 ? 9.431 0.492 -18.078 1.00 88.25 104 THR A O 1
ATOM 801 N N . ILE A 1 105 ? 10.242 -1.131 -16.752 1.00 88.75 105 ILE A N 1
ATOM 802 C CA . ILE A 1 105 ? 11.418 -1.429 -17.588 1.00 88.75 105 ILE A CA 1
ATOM 803 C C . ILE A 1 105 ? 11.010 -2.005 -18.952 1.00 88.75 105 ILE A C 1
ATOM 805 O O . ILE A 1 105 ? 11.585 -1.623 -19.966 1.00 88.75 105 ILE A O 1
ATOM 809 N N . LEU A 1 106 ? 10.028 -2.912 -18.997 1.00 88.50 106 LEU A N 1
ATOM 810 C CA . LEU A 1 106 ? 9.577 -3.516 -20.258 1.00 88.50 106 LEU A CA 1
ATOM 811 C C . LEU A 1 106 ? 8.752 -2.540 -21.107 1.00 88.50 106 LEU A C 1
ATOM 813 O O . LEU A 1 106 ? 8.933 -2.457 -22.319 1.00 88.50 106 LEU A O 1
ATOM 817 N N . TYR A 1 107 ? 7.842 -1.808 -20.465 1.00 87.81 107 TYR A N 1
ATOM 818 C CA . TYR A 1 107 ? 6.887 -0.909 -21.100 1.00 87.81 107 TYR A CA 1
ATOM 819 C C . TYR A 1 107 ? 6.639 0.314 -20.199 1.00 87.81 107 TYR A C 1
ATOM 821 O O . TYR A 1 107 ? 5.719 0.300 -19.376 1.00 87.81 107 TYR A O 1
ATOM 829 N N . PRO A 1 108 ? 7.386 1.419 -20.380 1.00 84.81 108 PRO A N 1
ATOM 830 C CA . PRO A 1 108 ? 7.277 2.600 -19.518 1.00 84.81 108 PRO A CA 1
ATOM 831 C C . PRO A 1 108 ? 5.843 3.150 -19.427 1.00 84.81 108 PRO A C 1
ATOM 833 O O . PRO A 1 108 ? 5.385 3.539 -18.353 1.00 84.81 108 PRO A O 1
ATOM 836 N N . ALA A 1 109 ? 5.097 3.109 -20.539 1.00 82.38 109 ALA 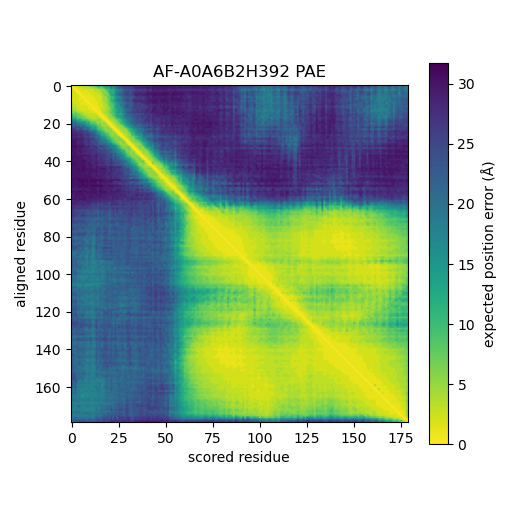A N 1
ATOM 837 C CA . ALA A 1 109 ? 3.689 3.508 -20.586 1.00 82.38 109 ALA A CA 1
ATOM 838 C C . ALA A 1 109 ? 2.771 2.582 -19.761 1.00 82.38 109 ALA A C 1
ATOM 840 O O . ALA A 1 109 ? 1.831 3.053 -19.121 1.00 82.38 109 ALA A O 1
ATOM 841 N N . ALA A 1 110 ? 3.062 1.277 -19.710 1.00 81.25 110 ALA A N 1
ATOM 842 C CA . ALA A 1 110 ? 2.332 0.338 -18.859 1.00 81.25 110 ALA A CA 1
ATOM 843 C C . ALA A 1 110 ? 2.617 0.580 -17.367 1.00 81.25 110 ALA A C 1
ATOM 845 O O . ALA A 1 110 ? 1.744 0.335 -16.537 1.00 81.25 110 ALA A O 1
ATOM 846 N N . GLY A 1 111 ? 3.790 1.128 -17.025 1.00 75.94 111 GLY A N 1
ATOM 847 C CA . GLY A 1 111 ? 4.129 1.568 -15.668 1.00 75.94 111 GLY A CA 1
ATOM 848 C C . GLY A 1 111 ? 3.104 2.555 -15.089 1.00 75.94 111 GLY A C 1
ATOM 849 O O . GLY A 1 111 ? 2.627 2.373 -13.964 1.00 75.94 111 GLY A O 1
ATOM 850 N N . LEU A 1 112 ? 2.668 3.538 -15.886 1.00 81.12 112 LEU A N 1
ATOM 851 C CA . LEU A 1 112 ? 1.620 4.492 -15.490 1.00 81.12 112 LEU A CA 1
ATOM 852 C C . LEU A 1 112 ? 0.269 3.805 -15.256 1.00 81.12 112 LEU A C 1
ATOM 854 O O . LEU A 1 112 ? -0.390 4.065 -14.246 1.00 81.12 112 LEU A O 1
ATOM 858 N N . LEU A 1 113 ? -0.114 2.880 -16.142 1.00 84.69 113 LEU A N 1
ATOM 859 C CA . LEU A 1 113 ? -1.346 2.101 -15.986 1.00 84.69 113 LEU A CA 1
ATOM 860 C C . LEU A 1 113 ? -1.305 1.240 -14.722 1.00 84.69 113 LEU A C 1
ATOM 862 O O . LEU A 1 113 ? -2.282 1.200 -13.977 1.00 84.69 113 LEU A O 1
ATOM 866 N N . THR A 1 114 ? -0.167 0.609 -14.416 1.00 77.81 114 THR A N 1
ATOM 867 C CA . THR A 1 114 ? -0.029 -0.156 -13.170 1.00 77.81 114 THR A CA 1
ATOM 868 C C . THR A 1 114 ? -0.177 0.723 -11.929 1.00 77.81 114 THR A C 1
ATOM 870 O O . THR A 1 114 ? -0.805 0.291 -10.964 1.00 77.81 114 THR A O 1
ATOM 873 N N . GLY A 1 115 ? 0.303 1.970 -11.959 1.00 75.62 115 GLY A N 1
ATOM 874 C CA . GLY A 1 115 ? 0.072 2.936 -10.881 1.00 75.62 115 GLY A CA 1
ATOM 875 C C . GLY A 1 115 ? -1.413 3.257 -10.674 1.00 75.62 115 GLY A C 1
ATOM 876 O O . GLY A 1 115 ? -1.885 3.268 -9.535 1.00 75.62 115 GLY A O 1
ATOM 877 N N . ALA A 1 116 ? -2.162 3.446 -11.765 1.00 82.19 116 ALA A N 1
ATOM 878 C CA . ALA A 1 116 ? -3.604 3.695 -11.723 1.00 82.19 116 ALA A CA 1
ATOM 879 C C . ALA A 1 116 ? -4.398 2.480 -11.217 1.00 82.19 116 ALA A C 1
ATOM 881 O O . ALA A 1 116 ? -5.302 2.618 -10.401 1.00 82.19 116 ALA A O 1
ATOM 882 N N . VAL A 1 117 ? -4.037 1.265 -11.634 1.00 84.69 117 VAL A N 1
ATOM 883 C CA . VAL A 1 117 ? -4.705 0.048 -11.147 1.00 84.69 117 VAL A CA 1
ATOM 884 C C . VAL A 1 117 ? -4.436 -0.165 -9.653 1.00 84.69 117 VAL A C 1
ATOM 886 O O . VAL A 1 117 ? -5.346 -0.503 -8.896 1.00 84.69 117 VAL A O 1
ATOM 889 N N . VAL A 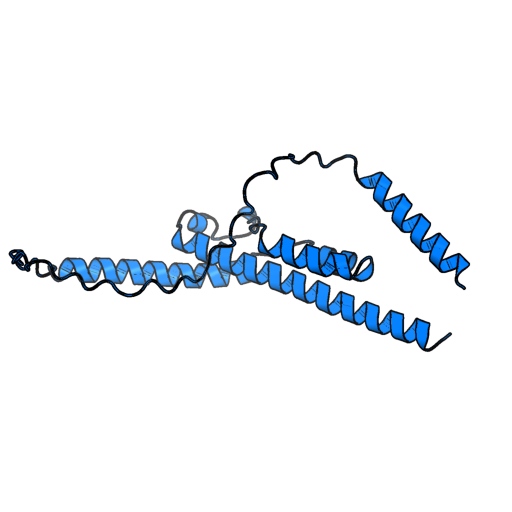1 118 ? -3.204 0.078 -9.191 1.00 82.19 118 VAL A N 1
ATOM 890 C CA . VAL A 1 118 ? -2.836 -0.086 -7.773 1.00 82.19 118 VAL A CA 1
ATOM 891 C C . VAL A 1 118 ? -3.584 0.889 -6.858 1.00 82.19 118 VAL A C 1
ATOM 893 O O . VAL A 1 118 ? -3.806 0.555 -5.694 1.00 82.19 118 VAL A O 1
ATOM 896 N N . SER A 1 119 ? -4.003 2.061 -7.348 1.00 79.69 119 SER A N 1
ATOM 897 C CA . SER A 1 119 ? -4.772 3.012 -6.537 1.00 79.69 119 SER A CA 1
ATOM 898 C C . SER A 1 119 ? -6.228 2.581 -6.331 1.00 79.69 119 SER A C 1
ATOM 900 O O . SER A 1 119 ? -6.793 2.881 -5.280 1.00 79.69 119 SER A O 1
ATOM 902 N N . ILE A 1 120 ? -6.811 1.833 -7.270 1.00 88.62 120 ILE A N 1
ATOM 903 C CA . ILE A 1 120 ? -8.210 1.383 -7.208 1.00 88.62 120 ILE A CA 1
ATOM 904 C C . ILE A 1 120 ? -8.344 0.101 -6.379 1.00 88.62 120 ILE A C 1
ATOM 906 O O . ILE A 1 120 ? -9.308 -0.066 -5.634 1.00 88.62 120 ILE A O 1
ATOM 910 N N . VAL A 1 121 ? -7.379 -0.817 -6.488 1.00 87.31 121 VAL A N 1
ATOM 911 C CA . VAL A 1 121 ? -7.501 -2.142 -5.871 1.00 87.31 121 VAL A CA 1
ATOM 912 C C . VAL A 1 121 ? -7.241 -2.069 -4.357 1.00 87.31 121 VAL A C 1
ATOM 914 O O . VAL A 1 121 ? -6.127 -1.719 -3.940 1.00 87.31 121 VAL A O 1
ATOM 917 N N . PRO A 1 122 ? -8.211 -2.465 -3.509 1.00 85.31 122 PRO A N 1
ATOM 918 C CA . PRO A 1 122 ? -8.025 -2.465 -2.064 1.00 85.31 122 PRO A CA 1
ATOM 919 C C . PRO A 1 122 ? -6.876 -3.403 -1.648 1.00 85.31 122 PRO A C 1
ATOM 921 O O . PRO A 1 122 ? -6.597 -4.404 -2.319 1.00 85.31 122 PRO A O 1
ATOM 924 N N . PRO A 1 123 ? -6.144 -3.080 -0.567 1.00 88.19 123 PRO A N 1
ATOM 925 C CA . PRO A 1 123 ? -5.074 -3.936 -0.076 1.00 88.19 123 PRO A CA 1
ATOM 926 C C . PRO A 1 123 ? -5.659 -5.211 0.546 1.00 88.19 123 PRO A C 1
ATOM 928 O O . PRO A 1 123 ? -6.550 -5.138 1.387 1.00 88.19 123 PRO A O 1
ATOM 931 N N . VAL A 1 124 ? -5.121 -6.371 0.166 1.00 87.44 124 VAL A N 1
ATOM 932 C CA . VAL A 1 124 ? -5.400 -7.640 0.857 1.00 87.44 124 VAL A CA 1
ATOM 933 C C . VAL A 1 124 ? -4.647 -7.629 2.185 1.00 87.44 124 VAL A C 1
ATOM 935 O O . VAL A 1 124 ? -3.441 -7.365 2.199 1.00 87.44 124 VAL A O 1
ATOM 938 N N . ILE A 1 125 ? -5.352 -7.871 3.287 1.00 86.62 125 ILE A N 1
ATOM 939 C CA . ILE A 1 125 ? -4.770 -7.941 4.628 1.00 86.62 125 ILE A CA 1
ATOM 940 C C . ILE A 1 125 ? -4.713 -9.415 5.022 1.00 86.62 125 ILE A C 1
ATOM 942 O O . ILE A 1 125 ? -5.708 -10.118 4.900 1.00 86.62 125 ILE A O 1
ATOM 946 N N . ASN A 1 126 ? -3.533 -9.875 5.440 1.00 85.62 126 ASN A N 1
ATOM 947 C CA . ASN A 1 126 ? -3.364 -11.209 6.005 1.00 85.62 126 ASN A CA 1
ATOM 948 C C . ASN A 1 126 ? -3.380 -11.089 7.525 1.00 85.62 126 ASN A C 1
ATOM 950 O O . ASN A 1 126 ? -2.430 -10.560 8.108 1.00 85.62 126 ASN A O 1
ATOM 954 N N . ASP A 1 127 ? -4.432 -11.614 8.139 1.00 83.31 127 ASP A N 1
ATOM 955 C CA . ASP A 1 127 ? -4.652 -11.520 9.583 1.00 83.31 127 ASP A CA 1
ATOM 956 C C . ASP A 1 127 ? -3.628 -12.343 10.380 1.00 83.31 127 ASP A C 1
ATOM 958 O O . ASP A 1 127 ? -3.253 -11.965 11.483 1.00 83.31 127 ASP A O 1
ATOM 962 N N . GLU A 1 128 ? -3.068 -13.400 9.784 1.00 87.25 128 GLU A N 1
ATOM 963 C CA . GLU A 1 128 ? -2.083 -14.291 10.420 1.00 87.25 128 GLU A CA 1
ATOM 964 C C . GLU A 1 128 ? -0.791 -13.590 10.873 1.00 87.25 128 GLU A C 1
ATOM 966 O O . GLU A 1 128 ? -0.102 -14.068 11.770 1.00 87.25 128 GLU A O 1
ATOM 971 N N . VAL A 1 129 ? -0.426 -12.466 10.245 1.00 88.94 129 VAL A N 1
ATOM 972 C CA . VAL A 1 129 ? 0.841 -11.764 10.524 1.00 88.94 129 VAL A CA 1
ATOM 973 C C . VAL A 1 129 ? 0.667 -10.670 11.582 1.00 88.94 129 VAL A C 1
ATOM 975 O O . VAL A 1 129 ? 1.657 -10.212 12.154 1.00 88.94 129 VAL A O 1
ATOM 978 N N . ASN A 1 130 ? -0.566 -10.223 11.838 1.00 91.56 130 ASN A N 1
ATOM 979 C CA . ASN A 1 130 ? -0.845 -9.141 12.777 1.00 91.56 130 ASN A CA 1
ATOM 980 C C . ASN A 1 130 ? -1.246 -9.716 14.152 1.00 91.56 130 ASN A C 1
ATOM 982 O O . ASN A 1 130 ? -2.336 -10.274 14.266 1.00 91.56 130 ASN A O 1
ATOM 986 N N . PRO A 1 131 ? -0.450 -9.533 15.225 1.00 91.50 131 PRO A N 1
ATOM 987 C CA . PRO A 1 131 ? -0.833 -9.995 16.566 1.00 91.50 131 PRO A CA 1
ATOM 988 C C . PRO A 1 131 ? -2.128 -9.332 17.069 1.00 91.50 131 PRO A C 1
ATOM 990 O O . PRO A 1 131 ? -2.869 -9.910 17.864 1.00 91.50 131 PRO A O 1
ATOM 993 N N . ASN A 1 132 ? -2.446 -8.145 16.548 1.00 93.62 132 ASN A N 1
ATOM 994 C CA . ASN A 1 132 ? -3.653 -7.392 16.865 1.00 93.62 132 ASN A CA 1
ATOM 995 C C . ASN A 1 132 ? -4.802 -7.652 15.876 1.00 93.62 132 ASN A C 1
ATOM 997 O O . ASN A 1 132 ? -5.713 -6.836 15.770 1.00 93.62 132 ASN A O 1
ATOM 1001 N N . ALA A 1 133 ? -4.801 -8.778 15.151 1.00 92.75 133 ALA A N 1
ATOM 1002 C CA . ALA A 1 133 ? -5.874 -9.123 14.210 1.00 92.75 133 ALA A CA 1
ATOM 1003 C C . ALA A 1 133 ? -7.272 -9.123 14.856 1.00 92.75 133 ALA A C 1
ATOM 1005 O O . ALA A 1 133 ? -8.262 -8.795 14.208 1.00 92.75 133 ALA A O 1
ATOM 1006 N N . HIS A 1 134 ? -7.365 -9.411 16.156 1.00 94.06 134 HIS A N 1
ATOM 1007 C CA . HIS A 1 134 ? -8.623 -9.335 16.899 1.00 94.06 134 HIS A CA 1
ATOM 1008 C C . HIS A 1 134 ? -9.239 -7.920 16.915 1.00 94.06 134 HIS A C 1
ATOM 1010 O O . HIS A 1 134 ? -10.465 -7.809 16.941 1.00 94.06 134 HIS A O 1
ATOM 1016 N N . LEU A 1 135 ? -8.423 -6.858 16.835 1.00 94.19 135 LEU A N 1
ATOM 1017 C CA . LEU A 1 135 ? -8.879 -5.462 16.768 1.00 94.19 135 LEU A CA 1
ATOM 1018 C C . LEU A 1 135 ? -9.467 -5.094 15.402 1.00 94.19 135 LEU A C 1
ATOM 1020 O O . LEU A 1 135 ? -10.183 -4.105 15.297 1.00 94.19 135 LEU A O 1
ATOM 1024 N N . MET A 1 136 ? -9.237 -5.896 14.355 1.00 93.50 136 MET A N 1
ATOM 1025 C CA . MET A 1 136 ? -9.830 -5.652 13.032 1.00 93.50 136 MET A CA 1
ATOM 1026 C C . MET A 1 136 ? -11.348 -5.869 13.000 1.00 93.50 136 MET A C 1
ATOM 1028 O O . MET A 1 136 ? -11.986 -5.505 12.019 1.00 93.50 136 MET A O 1
ATOM 1032 N N . LYS A 1 137 ? -11.936 -6.412 14.076 1.00 93.69 137 LYS A N 1
ATOM 1033 C CA . LYS A 1 137 ? -13.392 -6.441 14.273 1.00 93.69 137 LYS A CA 1
ATOM 1034 C C . LYS A 1 137 ? -13.977 -5.044 14.492 1.00 93.69 137 LYS A C 1
ATOM 1036 O O . LYS A 1 137 ? -15.152 -4.835 14.205 1.00 93.69 137 LYS A O 1
ATOM 1041 N N . ASP A 1 138 ? -13.176 -4.108 15.001 1.00 95.19 138 ASP A N 1
ATOM 1042 C CA . ASP A 1 138 ? -13.584 -2.718 15.159 1.00 95.19 138 ASP A CA 1
ATOM 1043 C C . ASP A 1 138 ? -13.408 -1.963 13.836 1.00 95.19 138 ASP A C 1
ATOM 1045 O O . ASP A 1 138 ? -12.310 -1.873 13.273 1.00 95.19 138 ASP A O 1
ATOM 1049 N N . LYS A 1 139 ? -14.503 -1.367 13.361 1.00 94.19 139 LYS A N 1
ATOM 1050 C CA . LYS A 1 139 ? -14.544 -0.586 12.124 1.00 94.19 139 LYS A CA 1
ATOM 1051 C C . LYS A 1 139 ? -13.570 0.598 12.150 1.00 94.19 139 LYS A C 1
ATOM 1053 O O . LYS A 1 139 ? -12.933 0.888 11.137 1.00 94.19 139 LYS A O 1
ATOM 1058 N N . ALA A 1 140 ? -13.408 1.275 13.290 1.00 95.06 140 ALA A N 1
ATOM 1059 C CA . ALA A 1 140 ? -12.510 2.423 13.407 1.00 95.06 140 ALA A CA 1
ATOM 1060 C C . ALA A 1 140 ? -11.038 2.015 13.241 1.00 95.06 140 ALA A C 1
ATOM 1062 O O . ALA A 1 140 ? -10.258 2.735 12.602 1.00 95.06 140 ALA A O 1
ATOM 1063 N N . TYR A 1 141 ? -10.666 0.852 13.780 1.00 96.25 141 TYR A N 1
ATOM 1064 C CA . TYR A 1 141 ? -9.333 0.278 13.623 1.00 96.25 141 TYR A CA 1
ATOM 1065 C C . TYR A 1 141 ? -9.119 -0.215 12.184 1.00 96.25 141 TYR A C 1
ATOM 1067 O O . TYR A 1 141 ? -8.132 0.153 11.540 1.00 96.25 141 TYR A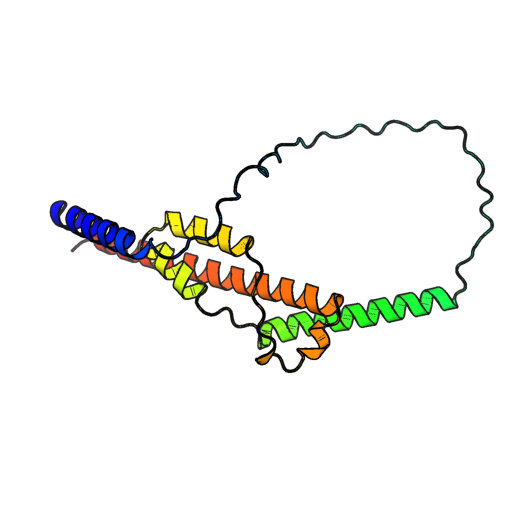 O 1
ATOM 1075 N N . GLU A 1 142 ? -10.066 -0.986 11.641 1.00 95.12 142 GLU A N 1
ATOM 1076 C CA . GLU A 1 142 ? -9.981 -1.579 10.304 1.00 95.12 142 GLU A CA 1
ATOM 1077 C C . GLU A 1 142 ? -9.811 -0.518 9.204 1.00 95.12 142 GLU A C 1
ATOM 1079 O O . GLU A 1 142 ? -8.919 -0.627 8.355 1.00 95.12 142 GLU A O 1
ATOM 1084 N N . GLU A 1 143 ? -10.618 0.545 9.226 1.00 95.38 143 GLU A N 1
ATOM 1085 C CA . GLU A 1 143 ? -10.554 1.623 8.235 1.00 95.38 143 GLU A CA 1
ATOM 1086 C C . GLU A 1 143 ? -9.209 2.356 8.269 1.00 95.38 143 GLU A C 1
ATOM 1088 O O . GLU A 1 143 ? -8.599 2.625 7.225 1.00 95.38 143 GLU A O 1
ATOM 1093 N N . ALA A 1 144 ? -8.711 2.664 9.470 1.00 96.12 144 ALA A N 1
ATOM 1094 C CA . ALA A 1 144 ? -7.423 3.325 9.639 1.00 96.12 144 ALA A CA 1
ATOM 1095 C C . ALA A 1 144 ? -6.260 2.431 9.186 1.00 96.12 144 ALA A C 1
ATOM 1097 O O . ALA A 1 144 ? -5.334 2.925 8.527 1.00 96.12 144 ALA A O 1
ATOM 1098 N N . PHE A 1 145 ? -6.333 1.127 9.469 1.00 96.62 145 PHE A N 1
ATOM 1099 C CA . PHE A 1 145 ? -5.353 0.144 9.021 1.00 96.62 145 PHE A CA 1
ATOM 1100 C C . PHE A 1 145 ? -5.350 0.031 7.491 1.00 96.62 145 PHE A C 1
ATOM 1102 O O . PHE A 1 145 ? -4.305 0.218 6.862 1.00 96.62 145 PHE A O 1
ATOM 1109 N N . LYS A 1 146 ? -6.519 -0.188 6.867 1.00 95.31 146 LYS A N 1
ATOM 1110 C CA . LYS A 1 146 ? -6.683 -0.281 5.403 1.00 95.31 146 LYS A CA 1
ATOM 1111 C C . LYS A 1 146 ? -6.159 0.962 4.695 1.00 95.31 146 LYS A C 1
ATOM 1113 O O . LYS A 1 146 ? -5.410 0.852 3.722 1.00 95.31 146 LYS A O 1
ATOM 1118 N N . LYS A 1 147 ? -6.489 2.151 5.207 1.00 95.44 147 LYS A N 1
ATOM 1119 C CA . LYS A 1 147 ? -6.025 3.431 4.653 1.00 95.44 147 LYS A CA 1
ATOM 1120 C C . LYS A 1 147 ? -4.502 3.549 4.685 1.00 95.44 147 LYS A C 1
ATOM 1122 O O . LYS A 1 147 ? -3.893 3.995 3.711 1.00 95.44 147 LYS A O 1
ATOM 1127 N N . GLN A 1 148 ? -3.870 3.147 5.786 1.00 96.44 148 GLN A N 1
ATOM 1128 C CA . GLN A 1 148 ? -2.415 3.189 5.911 1.00 96.44 148 GLN A CA 1
ATOM 1129 C C . GLN A 1 148 ? -1.729 2.113 5.053 1.00 96.44 148 GLN A C 1
ATOM 1131 O O . GLN A 1 148 ? -0.709 2.396 4.419 1.00 96.44 148 GLN A O 1
ATOM 1136 N N . ALA A 1 149 ? -2.302 0.911 4.980 1.00 95.31 149 ALA A N 1
ATOM 1137 C CA . ALA A 1 149 ? -1.830 -0.173 4.124 1.00 95.31 149 ALA A CA 1
ATOM 1138 C C . ALA A 1 149 ? -1.864 0.227 2.640 1.00 95.31 149 ALA A C 1
ATOM 1140 O O . ALA A 1 149 ? -0.876 0.052 1.926 1.00 95.31 149 ALA A O 1
ATOM 1141 N N . HIS A 1 150 ? -2.954 0.857 2.192 1.00 95.00 150 HIS A N 1
ATOM 1142 C CA . HIS A 1 150 ? -3.090 1.375 0.829 1.00 95.00 150 HIS A CA 1
ATOM 1143 C C . HIS A 1 150 ? -2.015 2.421 0.500 1.00 95.00 150 HIS A C 1
ATOM 1145 O O . HIS A 1 150 ? -1.304 2.277 -0.494 1.00 95.00 150 HIS A O 1
ATOM 1151 N N . ARG A 1 151 ? -1.780 3.395 1.393 1.00 94.50 151 ARG A N 1
ATOM 1152 C CA . ARG A 1 151 ? -0.694 4.383 1.237 1.00 94.50 151 ARG A CA 1
ATOM 1153 C C . ARG A 1 151 ? 0.684 3.731 1.118 1.00 94.50 151 ARG A C 1
ATOM 1155 O O . ARG A 1 151 ? 1.480 4.136 0.275 1.00 94.50 151 ARG A O 1
ATOM 1162 N N . LYS A 1 152 ? 0.969 2.711 1.934 1.00 94.12 152 LYS A N 1
ATOM 1163 C CA . LYS A 1 152 ? 2.243 1.973 1.882 1.00 94.12 152 LYS A CA 1
ATOM 1164 C C . LYS A 1 152 ? 2.388 1.191 0.573 1.00 94.12 152 LYS A C 1
ATOM 1166 O O . LYS A 1 152 ? 3.463 1.184 -0.022 1.00 94.12 152 LYS A O 1
ATOM 1171 N N . ARG A 1 153 ? 1.304 0.573 0.094 1.00 91.88 153 ARG A N 1
ATOM 1172 C CA . ARG A 1 153 ? 1.260 -0.120 -1.202 1.00 91.88 153 ARG A CA 1
ATOM 1173 C C . ARG A 1 153 ? 1.548 0.840 -2.357 1.00 91.88 153 ARG A C 1
ATOM 1175 O O . ARG A 1 153 ? 2.386 0.530 -3.200 1.00 91.88 153 ARG A O 1
ATOM 1182 N N . PHE A 1 154 ? 0.897 2.002 -2.359 1.00 92.75 154 PHE A N 1
ATOM 1183 C CA . PHE A 1 154 ? 1.101 3.040 -3.366 1.00 92.75 154 PHE A CA 1
ATOM 1184 C C . PHE A 1 154 ? 2.531 3.593 -3.341 1.00 92.75 154 PHE A C 1
ATOM 1186 O O . PHE A 1 154 ? 3.161 3.699 -4.389 1.00 92.75 154 PHE A O 1
ATOM 1193 N N . GLY A 1 155 ? 3.085 3.863 -2.154 1.00 93.06 155 GLY A N 1
ATOM 1194 C CA . GLY A 1 155 ? 4.472 4.313 -2.008 1.00 93.06 155 GLY A CA 1
ATOM 1195 C C . GLY A 1 155 ? 5.481 3.327 -2.603 1.00 93.06 155 GLY A C 1
ATOM 1196 O O . GLY A 1 155 ? 6.377 3.731 -3.338 1.00 93.06 155 GLY A O 1
ATOM 1197 N N . ASN A 1 156 ? 5.293 2.024 -2.372 1.00 92.62 156 ASN A N 1
ATOM 1198 C CA . ASN A 1 156 ? 6.158 0.996 -2.957 1.00 92.62 156 ASN A CA 1
ATOM 1199 C C . ASN A 1 156 ? 5.997 0.876 -4.481 1.00 92.62 156 ASN A C 1
ATOM 1201 O O . ASN A 1 156 ? 6.986 0.675 -5.182 1.00 92.62 156 ASN A O 1
ATOM 1205 N N . ALA A 1 157 ? 4.773 1.015 -4.998 1.00 91.06 157 ALA A N 1
ATOM 1206 C CA . ALA A 1 157 ? 4.515 1.042 -6.436 1.00 91.06 157 ALA A CA 1
ATOM 1207 C C . ALA A 1 157 ? 5.222 2.229 -7.111 1.00 91.06 157 ALA A C 1
ATOM 1209 O O . ALA A 1 157 ? 5.936 2.036 -8.096 1.00 91.06 157 ALA A O 1
ATOM 1210 N N . ALA A 1 158 ? 5.068 3.428 -6.538 1.00 91.44 158 ALA A N 1
ATOM 1211 C CA . ALA A 1 158 ? 5.693 4.659 -7.011 1.00 91.44 158 ALA A CA 1
ATOM 1212 C C . ALA A 1 158 ? 7.226 4.597 -6.932 1.00 91.44 158 ALA A C 1
ATOM 1214 O O . ALA A 1 158 ? 7.900 5.028 -7.864 1.00 91.44 158 ALA A O 1
ATOM 1215 N N . ALA A 1 159 ? 7.783 4.006 -5.869 1.00 93.31 159 ALA A N 1
ATOM 1216 C CA . ALA A 1 159 ? 9.221 3.770 -5.758 1.00 93.31 159 ALA A CA 1
ATOM 1217 C C . ALA A 1 159 ? 9.735 2.840 -6.870 1.00 93.31 159 ALA A C 1
ATOM 1219 O O . ALA A 1 1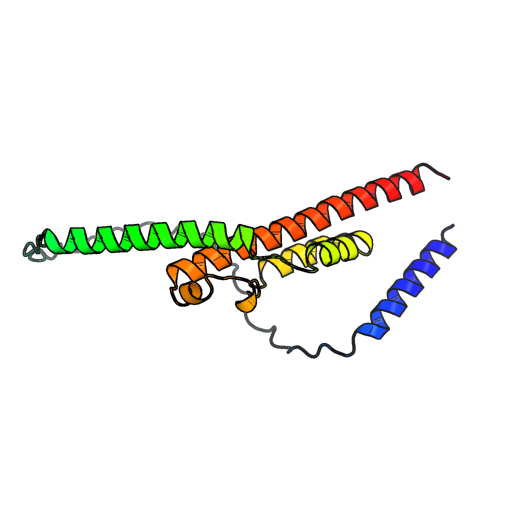59 ? 10.737 3.152 -7.512 1.00 93.31 159 ALA A O 1
ATOM 1220 N N . GLY A 1 160 ? 9.030 1.734 -7.144 1.00 88.94 160 GLY A N 1
ATOM 1221 C CA . GLY A 1 160 ? 9.374 0.819 -8.238 1.00 88.94 160 GLY A CA 1
ATOM 1222 C C . GLY A 1 160 ? 9.314 1.491 -9.612 1.00 88.94 160 GLY A C 1
ATOM 1223 O O . GLY A 1 160 ? 10.224 1.311 -10.419 1.00 88.94 160 GLY A O 1
ATOM 1224 N N . PHE A 1 161 ? 8.304 2.335 -9.848 1.00 90.94 161 PHE A N 1
ATOM 1225 C CA . PHE A 1 161 ? 8.202 3.146 -11.065 1.00 90.94 161 PHE A CA 1
ATOM 1226 C C . PHE A 1 161 ? 9.362 4.144 -11.190 1.00 90.94 161 PHE A C 1
ATOM 1228 O O . PHE A 1 161 ? 10.026 4.183 -12.222 1.00 90.94 161 PHE A O 1
ATOM 1235 N N . GLY A 1 162 ? 9.651 4.916 -10.137 1.00 90.88 162 GLY A N 1
ATOM 1236 C CA . GLY A 1 162 ? 10.730 5.908 -10.149 1.00 90.88 162 GLY A CA 1
ATOM 1237 C C . GLY A 1 162 ? 12.100 5.286 -10.426 1.00 90.88 162 GLY A C 1
ATOM 1238 O O . GLY A 1 162 ? 12.849 5.789 -11.263 1.00 90.88 162 GLY A O 1
ATOM 1239 N N . ILE A 1 163 ? 12.398 4.148 -9.790 1.00 92.44 163 ILE A N 1
ATOM 1240 C CA . ILE A 1 163 ? 13.624 3.384 -10.059 1.00 92.44 163 ILE A CA 1
ATOM 1241 C C . ILE A 1 163 ? 13.616 2.837 -11.491 1.00 92.44 163 ILE A C 1
ATOM 1243 O O . ILE A 1 163 ? 14.623 2.952 -12.185 1.00 92.44 163 ILE A O 1
ATOM 1247 N N . GLY A 1 164 ? 12.492 2.293 -11.966 1.00 89.56 164 GLY A N 1
ATOM 1248 C CA . GLY A 1 164 ? 12.360 1.792 -13.337 1.00 89.56 164 GLY A CA 1
ATOM 1249 C C . GLY A 1 164 ? 12.647 2.864 -14.394 1.00 89.56 164 GLY A C 1
ATOM 1250 O O . GLY A 1 164 ? 13.413 2.620 -15.325 1.00 89.56 164 GLY A O 1
ATOM 1251 N N . VAL A 1 165 ? 12.107 4.075 -14.220 1.00 90.50 165 VAL A N 1
ATOM 1252 C CA . VAL A 1 165 ? 12.377 5.222 -15.105 1.00 90.50 165 VAL A CA 1
ATOM 1253 C C . VAL A 1 165 ? 13.851 5.630 -15.055 1.00 90.50 165 VAL A C 1
ATOM 1255 O O . VAL A 1 165 ? 14.443 5.892 -16.101 1.00 90.50 165 VAL A O 1
ATOM 1258 N N . ALA A 1 166 ? 14.469 5.648 -13.870 1.0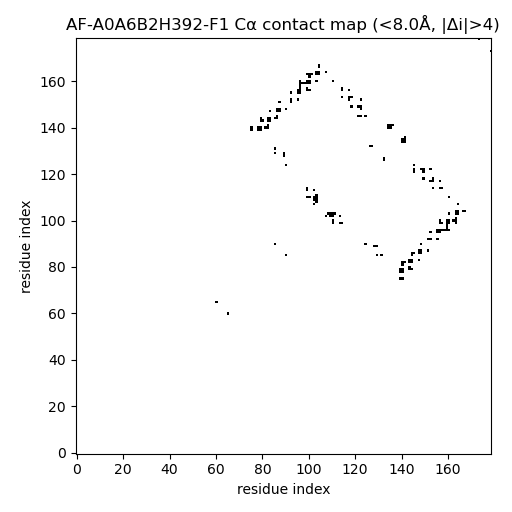0 92.25 166 ALA A N 1
ATOM 1259 C CA . ALA A 1 166 ? 15.889 5.969 -13.732 1.00 92.25 166 ALA A CA 1
ATOM 1260 C C . ALA A 1 166 ? 16.782 4.952 -14.467 1.00 92.25 166 ALA A C 1
ATOM 1262 O O . ALA A 1 166 ? 17.670 5.348 -15.223 1.00 92.25 166 ALA A O 1
ATOM 1263 N N . VAL A 1 167 ? 16.507 3.651 -14.310 1.00 91.88 167 VAL A N 1
ATOM 1264 C CA . VAL A 1 167 ? 17.221 2.574 -15.018 1.00 91.88 167 VAL A CA 1
ATOM 1265 C C . VAL A 1 167 ? 17.075 2.733 -16.530 1.00 91.88 167 VAL A C 1
ATOM 1267 O O . VAL A 1 167 ? 18.073 2.700 -17.247 1.00 91.88 167 VAL A O 1
ATOM 1270 N N . LEU A 1 168 ? 15.859 2.979 -17.023 1.00 88.69 168 LEU A N 1
ATOM 1271 C CA . LEU A 1 168 ? 15.618 3.229 -18.444 1.00 88.69 168 LEU A CA 1
ATOM 1272 C C . LEU A 1 168 ? 16.356 4.460 -18.967 1.00 88.69 168 LEU A C 1
ATOM 1274 O O . LEU A 1 168 ? 16.874 4.427 -20.083 1.00 88.69 168 LEU A O 1
ATOM 1278 N N . GLY A 1 169 ? 16.428 5.532 -18.178 1.00 90.19 169 GLY A N 1
ATOM 1279 C CA . GLY A 1 169 ? 17.183 6.733 -18.523 1.00 90.19 169 GLY A CA 1
ATOM 1280 C C . GLY A 1 169 ? 18.675 6.447 -18.690 1.00 90.19 169 GLY A C 1
ATOM 1281 O O . GLY A 1 169 ? 19.268 6.867 -19.684 1.00 90.19 169 GLY A O 1
ATOM 1282 N N . ILE A 1 170 ? 19.264 5.679 -17.767 1.00 91.75 170 ILE A N 1
ATOM 1283 C CA . ILE A 1 170 ? 20.672 5.259 -17.836 1.00 91.75 170 ILE A CA 1
ATOM 1284 C C . ILE A 1 170 ? 20.905 4.374 -19.064 1.00 91.75 170 ILE A C 1
ATOM 1286 O O . ILE A 1 170 ? 21.807 4.648 -19.850 1.00 91.75 170 ILE A O 1
ATOM 1290 N N . VAL A 1 171 ? 20.067 3.356 -19.278 1.00 90.00 171 VAL A N 1
ATOM 1291 C CA . VAL A 1 171 ? 20.177 2.451 -20.435 1.00 90.00 171 VAL A CA 1
ATOM 1292 C C . VAL A 1 171 ? 20.042 3.223 -21.750 1.00 90.00 171 VAL A C 1
ATOM 1294 O O . VAL A 1 171 ? 20.855 3.048 -22.653 1.00 90.00 171 VAL A O 1
ATOM 1297 N N . SER A 1 172 ? 19.078 4.141 -21.843 1.00 87.19 172 SER A N 1
ATOM 1298 C CA . SER A 1 172 ? 18.891 4.991 -23.026 1.00 87.19 172 SER A CA 1
ATOM 1299 C C . SER A 1 172 ? 20.106 5.884 -23.274 1.00 87.19 172 SER A C 1
ATOM 1301 O O . SER A 1 172 ? 20.536 6.033 -24.414 1.00 87.19 172 SER A O 1
ATOM 1303 N N . LYS A 1 173 ? 20.696 6.449 -22.213 1.00 91.00 173 LYS A N 1
ATOM 1304 C CA . LYS A 1 173 ? 21.926 7.243 -22.311 1.00 91.00 173 LYS A CA 1
ATOM 1305 C C . LYS A 1 173 ? 23.115 6.416 -22.785 1.00 91.00 173 LYS A C 1
ATOM 1307 O O . LYS A 1 173 ? 23.855 6.921 -23.615 1.00 91.00 173 LYS A O 1
ATOM 1312 N N . VAL A 1 174 ? 23.283 5.179 -22.318 1.00 93.12 174 VAL A N 1
ATOM 1313 C CA . VAL A 1 174 ? 24.360 4.285 -22.784 1.00 93.12 174 VAL A CA 1
ATOM 1314 C C . VAL A 1 174 ? 24.168 3.916 -24.258 1.00 93.12 174 VAL A C 1
ATOM 1316 O O . VAL A 1 174 ? 25.121 3.957 -25.024 1.00 93.12 174 VAL A O 1
ATOM 1319 N N . ILE A 1 175 ? 22.936 3.623 -24.686 1.00 89.50 175 ILE A N 1
ATOM 1320 C CA . ILE A 1 175 ? 22.642 3.273 -26.086 1.00 89.50 175 ILE A CA 1
ATOM 1321 C C .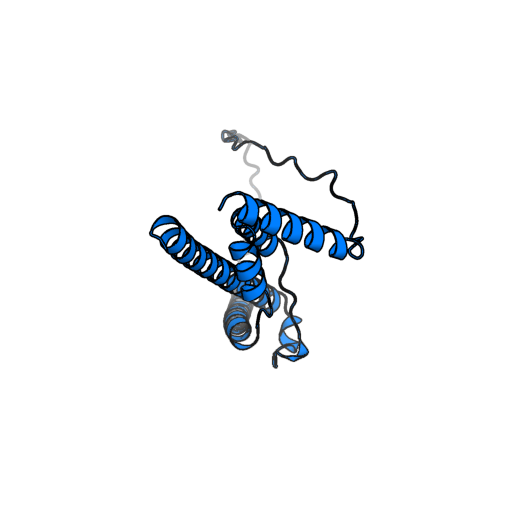 ILE A 1 175 ? 22.867 4.467 -27.026 1.00 89.50 175 ILE A C 1
ATOM 1323 O O . ILE A 1 175 ? 23.412 4.296 -28.111 1.00 89.50 175 ILE A O 1
ATOM 1327 N N . VAL A 1 176 ? 22.442 5.671 -26.629 1.00 88.62 176 VAL A N 1
ATOM 1328 C CA . VAL A 1 176 ? 22.608 6.891 -27.441 1.00 88.62 176 VAL A CA 1
ATOM 1329 C C . VAL A 1 176 ? 24.041 7.423 -27.377 1.00 88.62 176 VAL A C 1
ATOM 1331 O O . VAL A 1 176 ? 24.528 7.985 -28.352 1.00 88.62 176 VAL A O 1
ATOM 1334 N N . GLY A 1 177 ? 24.701 7.272 -26.228 1.00 83.25 177 GLY A N 1
ATOM 1335 C CA . GLY A 1 177 ? 26.075 7.711 -25.996 1.00 83.25 177 GLY A CA 1
ATOM 1336 C C . GLY A 1 177 ? 27.137 6.806 -26.619 1.00 83.25 177 GLY A C 1
ATOM 1337 O O . GLY A 1 177 ? 28.269 7.258 -26.757 1.00 83.25 177 GLY A O 1
ATOM 1338 N N . GLY A 1 178 ? 26.767 5.583 -27.017 1.00 65.50 178 GLY A N 1
ATOM 1339 C CA . GLY A 1 178 ? 27.675 4.588 -27.589 1.00 65.50 178 GLY A CA 1
ATOM 1340 C C . GLY A 1 178 ? 28.574 3.928 -26.531 1.00 65.50 178 GLY A C 1
ATOM 1341 O O . GLY A 1 178 ? 28.871 4.515 -25.495 1.00 65.50 178 GLY A O 1
ATOM 1342 N N . LEU A 1 179 ? 29.044 2.686 -26.653 1.00 50.09 179 LEU A N 1
ATOM 1343 C CA . LEU A 1 179 ? 29.161 1.815 -27.830 1.00 50.09 179 LEU A CA 1
ATOM 1344 C C . LEU A 1 179 ? 29.515 2.540 -29.131 1.00 50.09 179 LEU A C 1
ATOM 1346 O O . LEU A 1 179 ? 28.591 2.985 -29.844 1.00 50.09 179 LEU A O 1
#

Solvent-accessible surface area (backbone atoms only — not comparable to full-atom values): 10745 Å² total; per-residue (Å²): 114,72,69,58,56,53,51,52,51,51,51,57,54,56,60,57,63,77,70,66,85,80,72,93,74,73,94,79,89,82,88,83,87,83,84,84,73,76,93,67,84,72,77,85,76,82,82,86,65,86,79,75,81,69,82,76,74,78,75,66,77,57,69,73,60,57,54,55,53,50,52,54,51,52,52,48,50,53,40,29,54,50,22,38,54,48,24,65,74,55,57,71,74,74,62,46,32,59,49,27,22,52,38,15,60,78,36,58,74,52,25,57,52,50,53,56,51,58,71,70,52,78,70,87,80,67,58,91,68,36,94,61,43,77,52,52,78,38,64,57,24,34,53,32,20,52,54,42,35,39,54,53,44,48,52,38,29,52,50,18,33,55,51,17,52,50,52,49,50,52,52,51,47,46,67,76,67,44,134

Foldseek 3Di:
DVVVVVVVVVVVVVVVVVPPPPDPDDDPPPDDPPPPDDPPPDPDDDPPDPDPPDPCPDPPPPPVVVVVVVVVVVVLVVLLVVLLVQLVVQQDPPPLLVVLLVCCLVPVVVSVVSLVVLLPDFDDDDLVRGPVSVSCVDPSSVVSNRVNSSVVSSVSSVVSSVVSVVVVVVVVCDVVVYD

Radius of gyration: 26.77 Å; Cα contacts (8 Å, |Δi|>4): 102; chains: 1; bounding box: 72×51×69 Å

Nearest PDB structures (foldseek):
  3lss-assembly1_B  TM=2.871E-01  e=6.030E+00  Trypanosoma brucei

Secondary structure (DSSP, 8-state):
-HHHHHHHHHHHHHHHHTTTTS-------SS-------------------------------HHHHHHHHHHHHHHHHHHHHHHHHHHHH----SHHHHHHHHHHH-HHHHHHHHHHHHHSPPP--GGG-TTGGGGGSHHHHHHHHHHHHHHHHHHHHHHHHHHHHHHHHHHHHHHH--

Mean predicted aligned error: 14.89 Å

pLDDT: mean 76.52, std 18.86, range [40.72, 97.25]

Sequence (179 aa):
MAKFLLTLFAVIVMCSYASAQKLSLTQNFSSALSITDTIATKPMLAVSGPMRQMDYLALTPNEETIDVERDAIEEAAKLRIQARTDAKAYYKPKGVFWGTLGTTILYPAAGLLTGAVVSIVPPVINDEVNPNAHLMKDKAYEEAFKKQAHRKRFGNAAAGFGIGVAVLGIVSKVIVGGL

Organism: NCBI:txid2700082